Protein AF-0000000073666707 (afdb_homodimer)

InterPro domains:
  IPR001357 BRCT domain [PS50172] (90-133)
  IPR005201 Cytosolic endo-beta-N-acetylglucosaminidase, TIM barrel domain [PF03644] (1-132)
  IPR032979 Cytosolic endo-beta-N-acetylglucosaminidase [PTHR13246] (2-133)

Nearest PDB structures (foldseek):
  7ebc-assembly1_D  TM=5.262E-01  e=2.631E-02  Saccharomyces cerevisiae
  2efh-assembly2_D  TM=4.484E-01  e=2.313E-01  Arabidopsis thaliana
  5e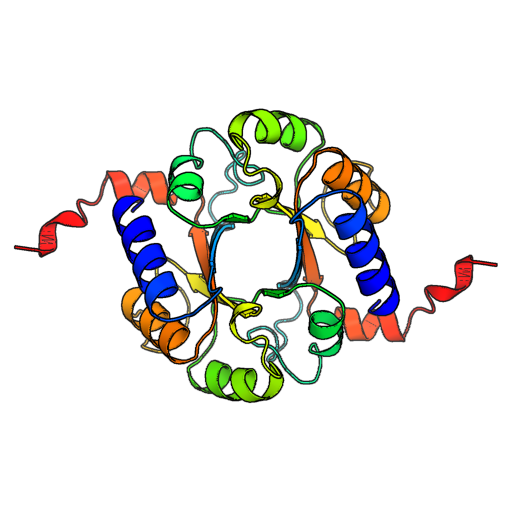9g-assembly1_C  TM=5.471E-01  e=4.775E-01  Pyricularia oryzae 70-15
  3jza-assembly1_A  TM=3.566E-01  e=2.320E+00  Homo sapiens
  7ebc-assembly1_D  TM=5.267E-01  e=1.522E-01  Saccharomyces cerevisiae

Structure (mmCIF, N/CA/C/O backbone):
data_AF-0000000073666707-model_v1
#
loop_
_entity.id
_entity.type
_entity.pdbx_description
1 polymer 'mannosyl-glycoprotein endo-beta-N-acetylglucosaminidase'
#
loop_
_atom_site.group_PDB
_atom_site.id
_atom_site.type_symbol
_atom_site.label_atom_id
_atom_site.label_alt_id
_atom_site.label_comp_id
_atom_site.label_asym_id
_atom_site.label_entity_id
_atom_site.label_seq_id
_atom_site.pdbx_PDB_ins_code
_atom_site.Cartn_x
_atom_site.Cartn_y
_atom_site.Cartn_z
_atom_site.occupancy
_atom_site.B_iso_or_equiv
_atom_site.auth_seq_id
_atom_site.auth_comp_id
_atom_site.auth_asym_id
_atom_site.auth_atom_id
_atom_site.pdbx_PDB_model_num
ATOM 1 N N . MET A 1 1 ? -20.078 -1.63 -3.914 1 79.81 1 MET A N 1
ATOM 2 C CA . MET A 1 1 ? -18.609 -1.641 -3.938 1 79.81 1 MET A CA 1
ATOM 3 C C . MET A 1 1 ? -18.047 -1.763 -2.525 1 79.81 1 MET A C 1
ATOM 5 O O . MET A 1 1 ? -17.25 -2.662 -2.246 1 79.81 1 MET A O 1
ATOM 9 N N . PRO A 1 2 ? -18.688 -1 -1.566 1 82.31 2 PRO A N 1
ATOM 10 C CA . PRO A 1 2 ? -18.156 -1.183 -0.215 1 82.31 2 PRO A CA 1
ATOM 11 C C . PRO A 1 2 ? -18.484 -2.557 0.367 1 82.31 2 PRO A C 1
ATOM 13 O O . PRO A 1 2 ? -17.656 -3.154 1.053 1 82.31 2 PRO A O 1
ATOM 16 N N . ARG A 1 3 ? -19.688 -2.99 0.044 1 83.94 3 ARG A N 1
ATOM 17 C CA . ARG A 1 3 ? -20.047 -4.32 0.523 1 83.94 3 ARG A CA 1
ATOM 18 C C . ARG A 1 3 ? -19.172 -5.391 -0.107 1 83.94 3 ARG A C 1
ATOM 20 O O . ARG A 1 3 ? -18.75 -6.336 0.567 1 83.94 3 ARG A O 1
ATOM 27 N N . PHE A 1 4 ? -18.984 -5.234 -1.345 1 84.25 4 PHE A N 1
ATOM 28 C CA . PHE A 1 4 ? -18.109 -6.18 -2.041 1 84.25 4 PHE A CA 1
ATOM 29 C C . PHE A 1 4 ? -16.703 -6.125 -1.479 1 84.25 4 PHE A C 1
ATOM 31 O O . PHE A 1 4 ? -16.062 -7.164 -1.288 1 84.25 4 PHE A O 1
ATOM 38 N N . LEU A 1 5 ? -16.266 -4.902 -1.212 1 89.06 5 LEU A N 1
ATOM 39 C CA . L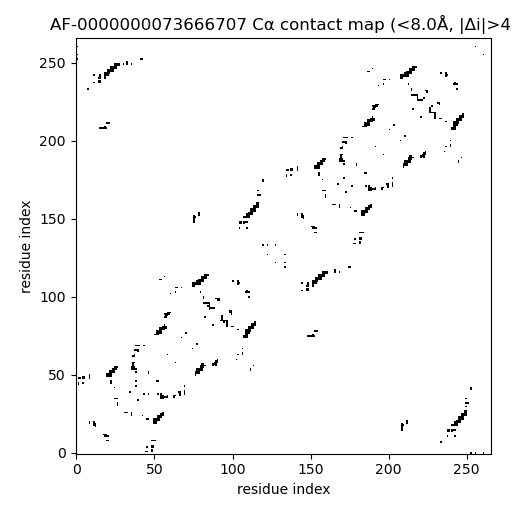EU A 1 5 ? -14.938 -4.73 -0.63 1 89.06 5 LEU A CA 1
ATOM 40 C C . LEU A 1 5 ? -14.852 -5.391 0.741 1 89.06 5 LEU A C 1
ATOM 42 O O . LEU A 1 5 ? -13.867 -6.051 1.06 1 89.06 5 LEU A O 1
ATOM 46 N N . ARG A 1 6 ? -15.867 -5.297 1.491 1 92.75 6 ARG A N 1
ATOM 47 C CA . ARG A 1 6 ? -15.922 -5.949 2.797 1 92.75 6 ARG A CA 1
ATOM 48 C C . ARG A 1 6 ? -15.898 -7.465 2.652 1 92.75 6 ARG A C 1
ATOM 50 O O . ARG A 1 6 ? -15.211 -8.156 3.412 1 92.75 6 ARG A O 1
ATOM 57 N N . TYR A 1 7 ? -16.625 -7.867 1.707 1 90.12 7 TYR A N 1
ATOM 58 C CA . TYR A 1 7 ? -16.672 -9.305 1.437 1 90.12 7 TYR A CA 1
ATOM 59 C C . TYR A 1 7 ? -15.289 -9.82 1.046 1 90.12 7 TYR A C 1
ATOM 61 O O . TYR A 1 7 ? -14.82 -10.82 1.594 1 90.12 7 TYR A O 1
ATOM 69 N N . LEU A 1 8 ? -14.633 -9.125 0.127 1 89.06 8 LEU A N 1
ATOM 70 C CA . LEU A 1 8 ? -13.297 -9.516 -0.323 1 89.06 8 LEU A CA 1
ATO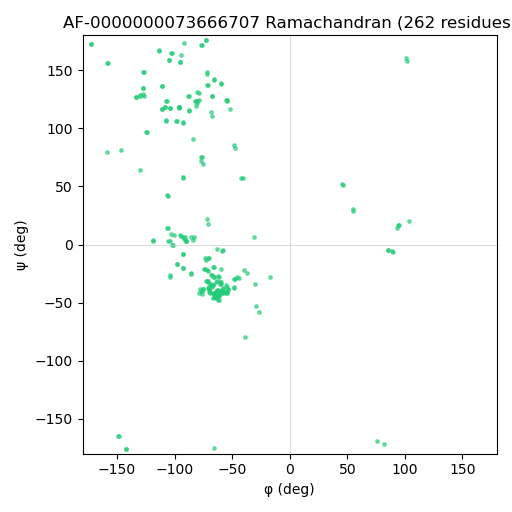M 71 C C . LEU A 1 8 ? -12.312 -9.523 0.839 1 89.06 8 LEU A C 1
ATOM 73 O O . LEU A 1 8 ? -11.477 -10.43 0.949 1 89.06 8 LEU A O 1
ATOM 77 N N . THR A 1 9 ? -12.406 -8.57 1.693 1 95.06 9 THR A N 1
ATOM 78 C CA . THR A 1 9 ? -11.523 -8.445 2.848 1 95.06 9 THR A CA 1
ATOM 79 C C . THR A 1 9 ? -11.727 -9.609 3.812 1 95.06 9 THR A C 1
ATOM 81 O O . THR A 1 9 ? -10.75 -10.219 4.27 1 95.06 9 THR A O 1
ATOM 84 N N . THR A 1 10 ? -12.93 -9.93 4.023 1 95.31 10 THR A N 1
ATOM 85 C CA . THR A 1 10 ? -13.242 -11.047 4.906 1 95.31 10 THR A CA 1
ATOM 86 C C . THR A 1 10 ? -12.711 -12.359 4.328 1 95.31 10 THR A C 1
ATOM 88 O O . THR A 1 10 ? -12.141 -13.172 5.055 1 95.31 10 THR A O 1
ATOM 91 N N . GLN A 1 11 ? -12.898 -12.508 3.066 1 93.06 11 GLN A N 1
ATOM 92 C CA . GLN A 1 11 ? -12.414 -13.719 2.41 1 93.06 11 GLN A CA 1
ATOM 93 C C . GLN A 1 11 ? -10.898 -13.844 2.523 1 93.06 11 GLN A C 1
ATOM 95 O O . GLN A 1 11 ? -10.375 -14.93 2.793 1 93.06 11 GLN A O 1
ATOM 100 N N . LEU A 1 12 ? -10.227 -12.781 2.312 1 96.38 12 LEU A N 1
ATOM 101 C CA . LEU A 1 12 ? -8.773 -12.805 2.41 1 96.38 12 LEU A CA 1
ATOM 102 C C . LEU A 1 12 ? -8.328 -13.172 3.822 1 96.38 12 LEU A C 1
ATOM 104 O O . LEU A 1 12 ? -7.438 -14.008 4 1 96.38 12 LEU A O 1
ATOM 108 N N . HIS A 1 13 ? -8.969 -12.602 4.848 1 97.25 13 HIS A N 1
ATOM 109 C CA . HIS A 1 13 ? -8.641 -12.867 6.242 1 97.25 13 HIS A CA 1
ATOM 110 C C . HIS A 1 13 ? -8.805 -14.344 6.578 1 97.25 13 HIS A C 1
ATOM 112 O O . HIS A 1 13 ? -8.039 -14.891 7.379 1 97.25 13 HIS A O 1
ATOM 118 N N . GLN A 1 14 ? -9.734 -14.945 5.965 1 96.12 14 GLN A N 1
ATOM 119 C CA . GLN A 1 14 ? -10.023 -16.344 6.238 1 96.12 14 GLN A CA 1
ATOM 120 C C . GLN A 1 14 ? -8.938 -17.25 5.656 1 96.12 14 GLN A C 1
ATOM 122 O O . GLN A 1 14 ? -8.586 -18.281 6.25 1 96.12 14 GLN A O 1
ATOM 127 N N . GLN A 1 15 ? -8.398 -16.828 4.617 1 95.56 15 GLN A N 1
ATOM 128 C CA . GLN A 1 15 ? -7.52 -17.734 3.877 1 95.56 15 GLN A CA 1
ATOM 129 C C . GLN A 1 15 ? -6.051 -17.375 4.102 1 95.56 15 GLN A C 1
ATOM 131 O O . GLN A 1 15 ? -5.176 -18.234 3.99 1 95.56 15 GLN A O 1
ATOM 136 N N . VAL A 1 16 ? -5.781 -16.141 4.379 1 97.38 16 VAL A N 1
ATOM 137 C CA . VAL A 1 16 ? -4.406 -15.664 4.492 1 97.38 16 VAL A CA 1
ATOM 138 C C . VAL A 1 16 ? -4.188 -15.023 5.859 1 97.38 16 VAL A C 1
ATOM 140 O O . VAL A 1 16 ? -4.477 -13.844 6.055 1 97.38 16 VAL A O 1
ATOM 143 N N . PRO A 1 17 ? -3.629 -15.859 6.785 1 96.12 17 PRO A N 1
ATOM 144 C CA . PRO A 1 17 ? -3.305 -15.234 8.07 1 96.12 17 PRO A CA 1
ATOM 145 C C . PRO A 1 17 ? -2.414 -14 7.922 1 96.12 17 PRO A C 1
ATOM 147 O O . PRO A 1 17 ? -1.37 -14.062 7.27 1 96.12 17 PRO A O 1
ATOM 150 N N . GLY A 1 18 ? -2.904 -12.891 8.453 1 96.38 18 GLY A N 1
ATOM 151 C CA . GLY A 1 18 ? -2.135 -11.656 8.406 1 96.38 18 GLY A CA 1
ATOM 152 C C . GLY A 1 18 ? -2.326 -10.883 7.117 1 96.38 18 GLY A C 1
ATOM 153 O O . GLY A 1 18 ? -1.777 -9.789 6.957 1 96.38 18 GLY A O 1
ATOM 154 N N . GLY A 1 19 ? -3.084 -11.469 6.168 1 98.12 19 GLY A N 1
ATOM 155 C CA . GLY A 1 19 ? -3.34 -10.797 4.906 1 98.12 19 GLY A CA 1
ATOM 156 C C . GLY A 1 19 ? -4.172 -9.539 5.062 1 98.12 19 GLY A C 1
ATOM 157 O O . GLY A 1 19 ? -5.078 -9.484 5.898 1 98.12 19 GLY A O 1
ATOM 158 N N . LEU A 1 20 ? -3.83 -8.508 4.285 1 98.44 20 LEU A N 1
ATOM 159 C CA . LEU A 1 20 ? -4.535 -7.234 4.336 1 98.44 20 LEU A CA 1
ATOM 160 C C . LEU A 1 20 ? -5.008 -6.82 2.947 1 98.44 20 LEU A C 1
ATOM 162 O O . LEU A 1 20 ? -4.363 -7.145 1.945 1 98.44 20 LEU A O 1
ATOM 166 N N . VAL A 1 21 ? -6.129 -6.117 2.951 1 96.81 21 VAL A N 1
ATOM 167 C CA . VAL A 1 21 ? -6.609 -5.438 1.753 1 96.81 21 VAL A CA 1
ATOM 168 C C . VAL A 1 21 ? -6.434 -3.928 1.907 1 96.81 21 VAL A C 1
ATOM 170 O O . VAL A 1 21 ? -6.996 -3.322 2.822 1 96.81 21 VAL A O 1
ATOM 173 N N . LEU A 1 22 ? -5.625 -3.393 0.996 1 96.81 22 LEU A N 1
ATOM 174 C CA . LEU A 1 22 ? -5.398 -1.953 1.002 1 96.81 22 LEU A CA 1
ATOM 175 C C . LEU A 1 22 ? -6.043 -1.294 -0.212 1 96.81 22 LEU A C 1
ATOM 177 O O . LEU A 1 22 ? -5.973 -1.826 -1.322 1 96.81 22 LEU A O 1
ATOM 181 N N . TRP A 1 23 ? -6.703 -0.163 0.045 1 93.62 23 TRP A N 1
ATOM 182 C CA . TRP A 1 23 ? -7.348 0.615 -1.008 1 93.62 23 TRP A CA 1
ATOM 183 C C . TRP A 1 23 ? -6.438 1.745 -1.482 1 93.62 23 TRP A C 1
ATOM 185 O O . TRP A 1 23 ? -6.02 2.59 -0.687 1 93.62 23 TRP A O 1
ATOM 195 N N . TYR A 1 24 ? -6.113 1.651 -2.725 1 90.06 24 TYR A N 1
ATOM 196 C CA . TYR A 1 24 ? -5.359 2.742 -3.336 1 90.06 24 TYR A CA 1
ATOM 197 C C . TYR A 1 24 ? -6.238 3.545 -4.285 1 90.06 24 TYR A C 1
ATOM 199 O O . TYR A 1 24 ? -6.562 3.082 -5.383 1 90.06 24 TYR A O 1
ATOM 207 N N . ASP A 1 25 ? -6.551 4.734 -3.727 1 79.44 25 ASP A N 1
ATOM 208 C CA . ASP A 1 25 ? -7.34 5.645 -4.555 1 79.44 25 ASP A CA 1
ATOM 209 C C . ASP A 1 25 ? -6.473 6.305 -5.625 1 79.44 25 ASP A C 1
ATOM 211 O O . ASP A 1 25 ? -6.082 7.465 -5.488 1 79.44 25 ASP A O 1
ATOM 215 N N . SER A 1 26 ? -6.148 5.469 -6.684 1 67.69 26 SER A N 1
ATOM 216 C CA . SER A 1 26 ? -5.184 5.859 -7.707 1 67.69 26 SER A CA 1
ATOM 217 C C . SER A 1 26 ? -5.809 6.809 -8.727 1 67.69 26 SER A C 1
ATOM 219 O O . SER A 1 26 ? -7.004 6.715 -9.016 1 67.69 26 SER A O 1
ATOM 221 N N . VAL A 1 27 ? -4.98 7.918 -8.906 1 54.69 27 VAL A N 1
ATOM 222 C CA . VAL A 1 27 ? -5.449 8.898 -9.883 1 54.69 27 VAL A CA 1
ATOM 223 C C . VAL A 1 27 ? -5.379 8.297 -11.289 1 54.69 27 VAL A C 1
ATOM 225 O O . VAL A 1 27 ? -4.387 7.66 -11.648 1 54.69 27 VAL A O 1
ATOM 228 N N . VAL A 1 28 ? -6.535 8.102 -11.914 1 52.41 28 VAL A N 1
ATOM 229 C CA . VAL A 1 28 ? -6.5 7.773 -13.336 1 52.41 28 VAL A CA 1
ATOM 230 C C . VAL A 1 28 ? -6.312 9.047 -14.156 1 52.41 28 VAL A C 1
ATOM 232 O O . VAL A 1 28 ? -6.75 10.125 -13.742 1 52.41 28 VAL A O 1
ATOM 235 N N . SER A 1 29 ? -5.281 9.07 -14.914 1 45.62 29 SER A N 1
ATOM 236 C CA . SER A 1 29 ? -4.949 10.203 -15.766 1 45.62 29 SER A CA 1
ATOM 237 C C . SER A 1 29 ? -6.203 10.961 -16.203 1 45.62 29 SER A C 1
ATOM 239 O O . SER A 1 29 ? -6.203 12.188 -16.266 1 45.62 29 SER A O 1
ATOM 241 N N . SER A 1 30 ? -7.082 10.266 -16.734 1 48.28 30 SER A N 1
ATOM 242 C CA . SER A 1 30 ? -8.109 11.031 -17.438 1 48.28 30 SER A CA 1
ATOM 243 C C . SER A 1 30 ? -8.891 11.922 -16.484 1 48.28 30 SER A C 1
ATOM 245 O O . SER A 1 30 ? -9.492 12.914 -16.906 1 48.28 30 SER A O 1
ATOM 247 N N . GLY A 1 31 ? -8.617 11.867 -15.047 1 44.38 31 GLY A N 1
ATOM 248 C CA . GLY A 1 31 ? -9.391 12.75 -14.188 1 44.38 31 GLY A CA 1
ATOM 249 C C . GLY A 1 31 ? -8.727 13.008 -12.844 1 44.38 31 GLY A C 1
ATOM 250 O O . GLY A 1 31 ? -8.555 12.078 -12.047 1 44.38 31 GLY A O 1
ATOM 251 N N . GLN A 1 32 ? -7.742 13.922 -12.836 1 49 32 GLN A N 1
ATOM 252 C CA . GLN A 1 32 ? -7.117 14.422 -11.617 1 49 32 GLN A CA 1
ATOM 253 C C . GLN A 1 32 ? -8.164 14.82 -10.586 1 49 32 GLN A C 1
ATOM 255 O O . GLN A 1 32 ? -9.016 15.672 -10.852 1 49 32 GLN A O 1
ATOM 260 N N . LEU A 1 33 ? -8.719 13.891 -9.773 1 50.59 33 LEU A N 1
ATOM 261 C CA . LEU A 1 33 ? -9.641 14.438 -8.773 1 50.59 33 LEU A CA 1
ATOM 262 C C . LEU A 1 33 ? -8.875 14.984 -7.574 1 50.59 33 LEU A C 1
ATOM 264 O O . LEU A 1 33 ? -7.91 14.375 -7.113 1 50.59 33 LEU A O 1
ATOM 268 N N . LYS A 1 34 ? -9.062 16.234 -7.395 1 54.5 34 LYS A N 1
ATOM 269 C CA . LYS A 1 34 ? -8.523 17.094 -6.34 1 54.5 34 LYS A CA 1
ATOM 270 C C . LYS A 1 34 ? -8.461 16.359 -5.008 1 54.5 34 LYS A C 1
ATOM 272 O O . LYS A 1 34 ? -7.555 16.578 -4.207 1 54.5 34 LYS A O 1
ATOM 277 N N . TRP A 1 35 ? -9.273 15.312 -4.766 1 60.25 35 TRP A N 1
ATOM 278 C CA . TRP A 1 35 ? -9.398 14.75 -3.424 1 60.25 35 TRP A CA 1
ATOM 279 C C . TRP A 1 35 ? -8.664 13.422 -3.314 1 60.25 35 TRP A C 1
ATOM 281 O O . TRP A 1 35 ? -8.656 12.797 -2.254 1 60.25 35 TRP A O 1
ATOM 291 N N . GLN A 1 36 ? -7.816 13.18 -4.34 1 72.69 36 GLN A N 1
ATOM 292 C CA . GLN A 1 36 ? -7.262 11.836 -4.363 1 72.69 36 GLN A CA 1
ATOM 293 C C . GLN A 1 36 ? -5.934 11.773 -3.613 1 72.69 36 GLN A C 1
ATOM 295 O O . GLN A 1 36 ? -5.383 10.688 -3.4 1 72.69 36 GLN A O 1
ATOM 300 N N . ASN A 1 37 ? -5.5 12.789 -2.996 1 82.5 37 ASN A N 1
ATOM 301 C CA . ASN A 1 37 ? -4.219 12.766 -2.301 1 82.5 37 ASN A CA 1
ATOM 302 C C . ASN A 1 37 ? -4.398 12.57 -0.798 1 82.5 37 ASN A C 1
ATOM 304 O O . ASN A 1 37 ? -3.438 12.664 -0.035 1 82.5 37 ASN A O 1
ATOM 308 N N . GLU A 1 38 ? -5.715 12.281 -0.471 1 89.31 38 GLU A N 1
ATOM 309 C CA . GLU A 1 38 ? -6.02 12.133 0.949 1 89.31 38 GLU A CA 1
ATOM 310 C C . GLU A 1 38 ? -7.285 11.305 1.16 1 89.31 38 GLU A C 1
ATOM 312 O O . GLU A 1 38 ? -8.102 11.164 0.249 1 89.31 38 GLU A O 1
ATOM 317 N N . LEU A 1 39 ? -7.336 10.766 2.287 1 92.12 39 LEU A N 1
ATOM 318 C CA . LEU A 1 39 ? -8.625 10.273 2.773 1 92.12 39 LEU A CA 1
ATOM 319 C C . LEU A 1 39 ? -9.586 11.43 3.033 1 92.12 39 LEU A C 1
ATOM 321 O O . LEU A 1 39 ? -9.211 12.43 3.656 1 92.12 39 LEU A O 1
ATOM 325 N N . ASN A 1 40 ? -10.742 11.289 2.455 1 89.81 40 ASN A N 1
ATOM 326 C CA . ASN A 1 40 ? -11.758 12.328 2.639 1 89.81 40 ASN A CA 1
ATOM 327 C C . ASN A 1 40 ? -13.156 11.727 2.758 1 89.81 40 ASN A C 1
ATOM 329 O O . ASN A 1 40 ? -13.305 10.5 2.793 1 89.81 40 ASN A O 1
ATOM 333 N N . GLU A 1 41 ? -14.133 12.57 2.842 1 86.69 41 GLU A N 1
ATOM 334 C CA . GLU A 1 41 ? -15.492 12.102 3.08 1 86.69 41 GLU A CA 1
ATOM 335 C C . GLU A 1 41 ? -16.016 11.289 1.897 1 86.69 41 GLU A C 1
ATOM 337 O O . GLU A 1 41 ? -16.906 10.453 2.057 1 86.69 41 GLU A O 1
ATOM 342 N N . HIS A 1 42 ? -15.383 11.453 0.717 1 82.38 42 HIS A N 1
ATOM 343 C CA . HIS A 1 42 ? -15.867 10.797 -0.489 1 82.38 42 HIS A CA 1
ATOM 344 C C . HIS A 1 42 ? -15.32 9.383 -0.605 1 82.38 42 HIS A C 1
ATOM 346 O O . HIS A 1 42 ? -15.953 8.516 -1.211 1 82.38 42 HIS A O 1
ATOM 352 N N . ASN A 1 43 ? -14.164 9.164 0.027 1 86.38 43 ASN A N 1
ATOM 353 C CA . ASN A 1 43 ? -13.562 7.844 -0.153 1 86.38 43 ASN A CA 1
ATOM 354 C C . ASN A 1 43 ? -13.438 7.102 1.174 1 86.38 43 ASN A C 1
ATOM 356 O O . ASN A 1 43 ? -13 5.949 1.205 1 86.38 43 ASN A O 1
ATOM 360 N N . ARG A 1 44 ? -13.93 7.691 2.244 1 90.75 44 ARG A N 1
ATOM 361 C CA . ARG A 1 44 ? -13.828 7.094 3.572 1 90.75 44 ARG A CA 1
ATOM 362 C C . ARG A 1 44 ? -14.594 5.777 3.645 1 90.75 44 ARG A C 1
ATOM 364 O O . ARG A 1 44 ? -14.211 4.867 4.383 1 90.75 44 ARG A O 1
ATOM 371 N N . VAL A 1 45 ? -15.633 5.68 2.916 1 89 45 VAL A N 1
ATOM 372 C CA . VAL A 1 45 ? -16.438 4.465 2.934 1 89 45 VAL A CA 1
ATOM 373 C C . VAL A 1 45 ? -15.594 3.273 2.49 1 89 45 VAL A C 1
ATOM 375 O O . VAL A 1 45 ? -15.766 2.16 2.996 1 89 45 VAL A O 1
ATOM 378 N N . PHE A 1 46 ? -14.648 3.402 1.619 1 89.94 46 PHE A N 1
ATOM 379 C CA . PHE A 1 46 ? -13.773 2.33 1.159 1 89.94 46 PHE A CA 1
ATOM 380 C C . PHE A 1 46 ? -12.727 1.995 2.213 1 89.94 46 PHE A C 1
ATOM 382 O O . PHE A 1 46 ? -12.422 0.823 2.443 1 89.94 46 PHE A O 1
ATOM 389 N N . PHE A 1 47 ? -12.266 3.045 2.834 1 93.44 47 PHE A N 1
ATOM 390 C CA . PHE A 1 47 ? -11.352 2.852 3.951 1 93.44 47 PHE A CA 1
ATOM 391 C C . PHE A 1 47 ? -12.008 2.029 5.055 1 93.44 47 PHE A C 1
ATOM 393 O O . PHE A 1 47 ? -11.406 1.081 5.566 1 93.44 47 PHE A O 1
ATOM 400 N N . ASP A 1 48 ? -13.266 2.271 5.324 1 94.56 48 ASP A N 1
ATOM 401 C CA . ASP A 1 48 ? -14 1.591 6.387 1 94.56 48 ASP A CA 1
ATOM 402 C C . ASP A 1 48 ? -14.312 0.148 6 1 94.56 48 ASP A C 1
ATOM 404 O O . ASP A 1 48 ? -14.688 -0.66 6.852 1 94.56 48 ASP A O 1
ATOM 408 N N . SER A 1 49 ? -14.133 -0.153 4.738 1 93.25 49 SER A N 1
ATOM 409 C CA . SER A 1 49 ? -14.555 -1.457 4.238 1 93.25 49 SER A CA 1
ATOM 410 C C . SER A 1 49 ? -13.367 -2.383 4.027 1 93.25 49 SER A C 1
ATOM 412 O O . SER A 1 49 ? -13.523 -3.508 3.545 1 93.25 49 SER A O 1
ATOM 414 N N . CYS A 1 50 ? -12.188 -1.949 4.367 1 96.06 50 CYS A N 1
ATOM 415 C CA . CYS A 1 50 ? -10.984 -2.762 4.203 1 96.06 50 CYS A CA 1
ATOM 416 C C . CYS A 1 50 ? -9.953 -2.432 5.277 1 96.06 50 CYS A C 1
ATOM 418 O O . CYS A 1 50 ? -10.289 -1.838 6.301 1 96.06 50 CYS A O 1
ATOM 420 N N . ASP A 1 51 ? -8.656 -2.865 5.066 1 97.94 51 ASP A N 1
ATOM 421 C CA . ASP A 1 51 ? -7.711 -2.84 6.18 1 97.94 51 ASP A CA 1
ATOM 422 C C . ASP A 1 51 ? -6.93 -1.528 6.203 1 97.94 51 ASP A C 1
ATOM 424 O O . ASP A 1 51 ? -6.387 -1.144 7.242 1 97.94 51 ASP A O 1
ATOM 428 N N . GLY A 1 52 ? -6.898 -0.86 5.059 1 97.25 52 GLY A N 1
ATOM 429 C CA . GLY A 1 52 ? -6.098 0.354 5.043 1 97.25 52 GLY A CA 1
ATOM 430 C C . GLY A 1 52 ? -6.254 1.154 3.764 1 97.25 52 GLY A C 1
ATOM 431 O O . GLY A 1 52 ? -6.918 0.71 2.826 1 97.25 52 GLY A O 1
ATOM 432 N N . PHE A 1 53 ? -5.656 2.328 3.793 1 95.44 53 PHE A N 1
ATOM 433 C CA . PHE A 1 53 ? -5.777 3.312 2.723 1 95.44 53 PHE A CA 1
ATOM 434 C C . PHE A 1 53 ? -4.406 3.812 2.289 1 95.44 53 PHE A C 1
ATOM 436 O O . PHE A 1 53 ? -3.572 4.156 3.129 1 95.44 53 PHE A O 1
ATOM 443 N N . PHE A 1 54 ? -4.254 3.725 0.98 1 92.94 54 PHE A N 1
ATOM 444 C CA . PHE A 1 54 ? -3.012 4.141 0.34 1 92.94 54 PHE A CA 1
ATOM 445 C C . PHE A 1 54 ? -3.209 5.445 -0.425 1 92.94 54 PHE A C 1
ATOM 447 O O . PHE A 1 54 ? -4.066 5.531 -1.308 1 92.94 54 PHE A O 1
ATOM 454 N N . THR A 1 55 ? -2.334 6.539 -0.045 1 91.06 55 THR A N 1
ATOM 455 C CA . THR A 1 55 ? -2.506 7.809 -0.747 1 91.06 55 THR A CA 1
ATOM 456 C C . THR A 1 55 ? -1.419 7.992 -1.803 1 91.06 55 TH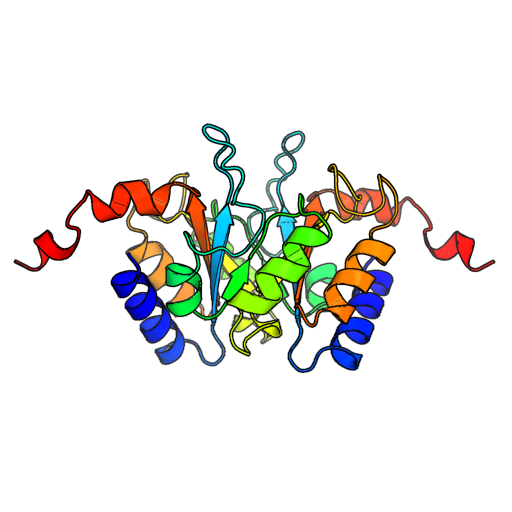R A C 1
ATOM 458 O O . THR A 1 55 ? -0.382 7.328 -1.756 1 91.06 55 THR A O 1
ATOM 461 N N . ASN A 1 56 ? -1.691 8.945 -2.666 1 86.56 56 ASN A N 1
ATOM 462 C CA . ASN A 1 56 ? -0.651 9.453 -3.555 1 86.56 56 ASN A CA 1
ATOM 463 C C . ASN A 1 56 ? 0.361 10.312 -2.799 1 86.56 56 ASN A C 1
ATOM 465 O O . ASN A 1 56 ? 0.215 10.539 -1.596 1 86.56 56 ASN A O 1
ATOM 469 N N . TYR A 1 57 ? 1.384 10.75 -3.506 1 85.75 57 TYR A N 1
ATOM 470 C CA . TYR A 1 57 ? 2.479 11.406 -2.805 1 85.75 57 TYR A CA 1
ATOM 471 C C . TYR A 1 57 ? 2.398 12.922 -2.969 1 85.75 57 TYR A C 1
ATOM 473 O O . TYR A 1 57 ? 3.213 13.656 -2.408 1 85.75 57 TYR A O 1
ATOM 481 N N . ASN A 1 58 ? 1.318 13.32 -3.74 1 84.38 58 ASN A N 1
ATOM 482 C CA . ASN A 1 58 ? 1.169 14.75 -3.963 1 84.38 58 ASN A CA 1
ATOM 483 C C . ASN A 1 58 ? 0.26 15.391 -2.916 1 84.38 58 ASN A C 1
ATOM 485 O O . ASN A 1 58 ? -0.705 16.078 -3.26 1 84.38 58 ASN A O 1
ATOM 489 N N . TRP A 1 59 ? 0.567 15.281 -1.673 1 87.06 59 TRP A N 1
ATOM 490 C CA . TRP A 1 59 ? -0.194 15.844 -0.563 1 87.06 59 TRP A CA 1
ATOM 491 C C . TRP A 1 59 ? 0.504 17.078 0.009 1 87.06 59 TRP A C 1
ATOM 493 O O . TRP A 1 59 ? 1.7 17.281 -0.215 1 87.06 59 TRP A O 1
ATOM 503 N N . GLN A 1 60 ? -0.292 17.875 0.68 1 87.12 60 GLN A N 1
ATOM 504 C CA . GLN A 1 60 ? 0.194 19 1.478 1 87.12 60 GLN A CA 1
ATOM 505 C C . GLN A 1 60 ? -0.072 18.766 2.963 1 87.12 60 GLN A C 1
ATOM 507 O O . GLN A 1 60 ? -0.834 17.875 3.334 1 87.12 60 GLN A O 1
ATOM 512 N N . LYS A 1 61 ? 0.581 19.609 3.723 1 88.75 61 LYS A N 1
ATOM 513 C CA . LYS A 1 61 ? 0.474 19.469 5.172 1 88.75 61 LYS A CA 1
ATOM 514 C C . LYS A 1 61 ? -0.986 19.453 5.617 1 88.75 61 LYS A C 1
ATOM 516 O O . LYS A 1 61 ? -1.36 18.672 6.5 1 88.75 61 LYS A O 1
ATOM 521 N N . GLU A 1 62 ? -1.809 20.234 5.012 1 90.81 62 GLU A N 1
ATOM 522 C CA . GLU A 1 62 ? -3.213 20.344 5.402 1 90.81 62 GLU A CA 1
ATOM 523 C C . GLU A 1 62 ? -3.959 19.031 5.137 1 90.81 62 GLU A C 1
ATOM 525 O O . GLU A 1 62 ? -4.93 18.719 5.824 1 90.81 62 GLU A O 1
ATOM 530 N N . HIS A 1 63 ? -3.465 18.344 4.184 1 91.25 63 HIS A N 1
ATOM 531 C CA . HIS A 1 63 ? -4.062 17.047 3.908 1 91.25 63 HIS A CA 1
ATOM 532 C C . HIS A 1 63 ? -3.895 16.109 5.094 1 91.25 63 HIS A C 1
ATOM 534 O O . HIS A 1 63 ? -4.828 15.383 5.457 1 91.25 63 HIS A O 1
ATOM 540 N N . LEU A 1 64 ? -2.748 16.141 5.723 1 93.25 64 LEU A N 1
ATOM 541 C CA . LEU A 1 64 ? -2.482 15.273 6.867 1 93.25 64 LEU A CA 1
ATOM 542 C C . LEU A 1 64 ? -3.406 15.609 8.031 1 93.25 64 LEU A C 1
ATOM 544 O O . LEU A 1 64 ? -3.963 14.711 8.672 1 93.25 64 LEU A O 1
ATOM 548 N N . GLU A 1 65 ? -3.613 16.844 8.242 1 93.19 65 GLU A N 1
ATOM 549 C CA . GLU A 1 65 ? -4.473 17.281 9.336 1 93.19 65 GLU A CA 1
ATOM 550 C C . GLU A 1 65 ? -5.922 16.859 9.109 1 93.19 65 GLU A C 1
ATOM 552 O O . GLU A 1 65 ? -6.582 16.375 10.031 1 93.19 65 GLU A O 1
ATOM 557 N N . ARG A 1 66 ? -6.332 17.016 7.926 1 93.12 66 ARG A N 1
ATOM 558 C CA . ARG A 1 66 ? -7.707 16.641 7.605 1 93.12 66 ARG A CA 1
ATOM 559 C C . ARG A 1 66 ? -7.906 15.133 7.723 1 93.12 66 ARG A C 1
ATOM 561 O O . ARG A 1 66 ? -8.945 14.672 8.203 1 93.12 66 ARG A O 1
ATOM 568 N N . MET A 1 67 ? -6.891 14.414 7.371 1 95.1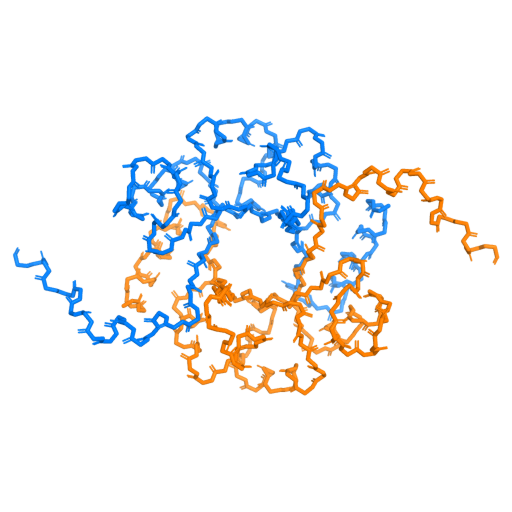9 67 MET A N 1
ATOM 569 C CA . MET A 1 67 ? -7.004 12.961 7.422 1 95.19 67 MET A CA 1
ATOM 570 C C . MET A 1 67 ? -7.027 12.461 8.859 1 95.19 67 MET A C 1
ATOM 572 O O . MET A 1 67 ? -7.668 11.453 9.164 1 95.19 67 MET A O 1
ATOM 576 N N . GLN A 1 68 ? -6.336 13.156 9.742 1 95.12 68 GLN A N 1
ATOM 577 C CA . GLN A 1 68 ? -6.324 12.742 11.141 1 95.12 68 GLN A CA 1
ATOM 578 C C . GLN A 1 68 ? -7.738 12.695 11.711 1 95.12 68 GLN A C 1
ATOM 580 O O . GLN A 1 68 ? -8.078 11.781 12.469 1 95.12 68 GLN A O 1
ATOM 585 N N . GLY A 1 69 ? -8.523 13.602 11.305 1 92.31 69 GLY A N 1
ATOM 586 C CA . GLY A 1 69 ? -9.898 13.656 11.781 1 92.31 69 GLY A CA 1
ATOM 587 C C . GLY A 1 69 ? -10.773 12.555 11.211 1 92.31 69 GLY A C 1
ATOM 588 O O . GLY A 1 69 ? -11.75 12.141 11.836 1 92.31 69 GLY A O 1
ATOM 589 N N . LEU A 1 70 ? -10.391 12.031 10.148 1 94.44 70 LEU A N 1
ATOM 590 C CA . LEU A 1 70 ? -11.227 11.07 9.422 1 94.44 70 LEU A CA 1
ATOM 591 C C . LEU A 1 70 ? -10.805 9.641 9.742 1 94.44 70 LEU A C 1
ATOM 593 O O . LEU A 1 70 ? -11.555 8.695 9.492 1 94.44 70 LEU A O 1
ATOM 597 N N . ALA A 1 71 ? -9.617 9.398 10.305 1 94.44 71 ALA A N 1
ATOM 598 C CA . ALA A 1 71 ? -9.031 8.078 10.508 1 94.44 71 ALA A CA 1
ATOM 599 C C . ALA A 1 71 ? -9.719 7.348 11.656 1 94.44 71 ALA A C 1
ATOM 601 O O . ALA A 1 71 ? -9.672 6.117 11.734 1 94.44 71 ALA A O 1
ATOM 602 N N . ARG A 1 72 ? -10.406 8.008 12.586 1 89.94 72 ARG A N 1
ATOM 603 C CA . ARG A 1 72 ? -11.156 7.422 13.688 1 89.94 72 ARG A CA 1
ATOM 604 C C . ARG A 1 72 ? -10.344 6.34 14.391 1 89.94 72 ARG A C 1
ATOM 606 O O . ARG A 1 72 ? -10.82 5.215 14.57 1 89.94 72 ARG A O 1
ATOM 613 N N . GLY A 1 73 ? -9.086 6.625 14.789 1 92.94 73 GLY A N 1
ATOM 614 C CA . GLY A 1 73 ? -8.258 5.723 15.578 1 92.94 73 GLY A CA 1
ATOM 615 C C . GLY A 1 73 ? -7.434 4.773 14.734 1 92.94 73 GLY A C 1
ATOM 616 O O . GLY A 1 73 ? -6.625 4.008 15.258 1 92.94 73 GLY A O 1
ATOM 617 N N . ARG A 1 74 ? -7.602 4.746 13.438 1 97.62 74 ARG A N 1
ATOM 618 C CA . ARG A 1 74 ? -6.867 3.861 12.539 1 97.62 74 ARG A CA 1
ATOM 619 C C . ARG A 1 74 ? -5.832 4.637 11.734 1 97.62 74 ARG A C 1
ATOM 621 O O . ARG A 1 74 ? -5.684 4.418 10.531 1 97.62 74 ARG A O 1
ATOM 628 N N . LEU A 1 75 ? -5.109 5.578 12.406 1 98.12 75 LEU A N 1
ATOM 629 C CA . LEU A 1 75 ? -4.133 6.422 11.727 1 98.12 75 LEU A CA 1
ATOM 630 C C . LEU A 1 75 ? -3.061 5.578 11.047 1 98.12 75 LEU A C 1
ATOM 632 O O . LEU A 1 75 ? -2.682 5.844 9.906 1 98.12 75 LEU A O 1
ATOM 636 N N . ALA A 1 76 ? -2.629 4.562 11.727 1 98.12 76 ALA A N 1
ATOM 637 C CA . ALA A 1 76 ? -1.535 3.742 11.211 1 98.12 76 ALA A CA 1
ATOM 638 C C . ALA A 1 76 ? -1.985 2.916 10.016 1 98.12 76 ALA A C 1
ATOM 640 O O . ALA A 1 76 ? -1.158 2.348 9.297 1 98.12 76 ALA A O 1
ATOM 641 N N . ASP A 1 77 ? -3.299 2.855 9.766 1 98.38 77 ASP A N 1
ATOM 642 C CA . ASP A 1 77 ? -3.818 2.111 8.625 1 98.38 77 ASP A CA 1
ATOM 643 C C . ASP A 1 77 ? -3.908 3 7.383 1 98.38 77 ASP A C 1
ATOM 645 O O . ASP A 1 77 ? -4.41 2.572 6.344 1 98.38 77 ASP A O 1
ATOM 649 N N . ILE A 1 78 ? -3.447 4.223 7.543 1 97.69 78 ILE A N 1
ATOM 650 C CA . ILE A 1 78 ? -3.322 5.125 6.402 1 97.69 78 ILE A CA 1
ATOM 651 C C . ILE A 1 78 ? -1.854 5.234 5.992 1 97.69 78 ILE A C 1
ATOM 653 O O . ILE A 1 78 ? -1.013 5.66 6.785 1 97.69 78 ILE A O 1
ATOM 657 N N . TYR A 1 79 ? -1.602 4.805 4.785 1 97.19 79 TYR A N 1
ATOM 658 C CA . TYR A 1 79 ? -0.259 4.836 4.215 1 97.19 79 TYR A CA 1
ATOM 659 C C . TYR A 1 79 ? -0.079 6.043 3.305 1 97.19 79 TYR A C 1
ATOM 661 O O . TYR A 1 79 ? -0.537 6.043 2.16 1 97.19 79 TYR A O 1
ATOM 669 N N . VAL A 1 80 ? 0.685 7.043 3.807 1 94.69 80 VAL A N 1
ATOM 670 C CA . VAL A 1 80 ? 0.843 8.297 3.082 1 94.69 80 VAL A CA 1
ATOM 671 C C . VAL A 1 80 ? 2.014 8.188 2.109 1 94.69 80 VAL A C 1
ATOM 673 O O . VAL A 1 80 ? 3.123 7.816 2.5 1 94.69 80 VAL A O 1
ATOM 676 N N . GLY A 1 81 ? 1.73 8.531 0.833 1 91.75 81 GLY A N 1
ATOM 677 C CA . GLY A 1 81 ? 2.729 8.391 -0.215 1 91.75 81 GLY A CA 1
ATOM 678 C C . GLY A 1 81 ? 3.854 9.398 -0.109 1 91.75 81 GLY A C 1
ATOM 679 O O . GLY A 1 81 ? 3.621 10.562 0.225 1 91.75 81 GLY A O 1
ATOM 680 N N . VAL A 1 82 ? 5.031 8.883 -0.326 1 8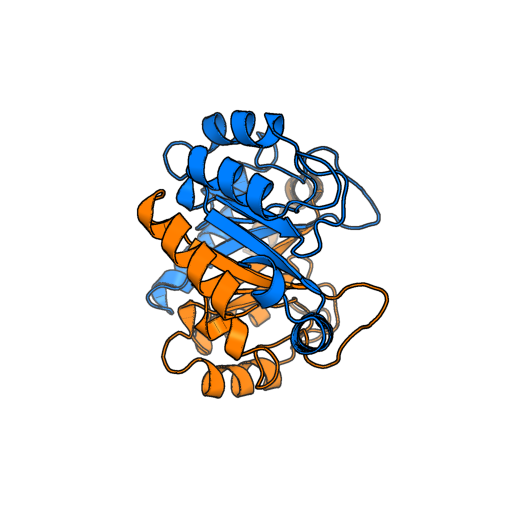9.62 82 VAL A N 1
ATOM 681 C CA . VAL A 1 82 ? 6.211 9.734 -0.43 1 89.62 82 VAL A CA 1
ATOM 682 C C . VAL A 1 82 ? 7.043 9.32 -1.642 1 89.62 82 VAL A C 1
ATOM 684 O O . VAL A 1 82 ? 7.371 8.141 -1.802 1 89.62 82 VAL A O 1
ATOM 687 N N . ASP A 1 83 ? 7.328 10.289 -2.484 1 83.94 83 ASP A N 1
ATOM 688 C CA . ASP A 1 83 ? 8.25 10.023 -3.584 1 83.94 83 ASP A CA 1
ATOM 689 C C . ASP A 1 83 ? 9.703 10.102 -3.117 1 83.94 83 ASP A C 1
ATOM 691 O O . ASP A 1 83 ? 10.133 11.125 -2.582 1 83.94 83 ASP A O 1
ATOM 695 N N . VAL A 1 84 ? 10.453 9.055 -3.307 1 78.56 84 VAL A N 1
ATOM 696 C CA . VAL A 1 84 ? 11.805 8.969 -2.771 1 78.56 84 VAL A CA 1
ATOM 697 C C . VAL A 1 84 ? 12.68 10.062 -3.385 1 78.56 84 VAL A C 1
ATOM 699 O O . VAL A 1 84 ? 13.672 10.484 -2.785 1 78.56 84 VAL A O 1
ATOM 702 N N . PHE A 1 85 ? 12.32 10.469 -4.594 1 70.69 85 PHE A N 1
ATOM 703 C CA . PHE A 1 85 ? 13.094 11.516 -5.258 1 70.69 85 PHE A CA 1
ATOM 704 C C . PHE A 1 85 ? 12.469 12.883 -5.023 1 70.69 85 PHE A C 1
ATOM 706 O O . PHE A 1 85 ? 12.914 13.883 -5.59 1 70.69 85 PHE A O 1
ATOM 713 N N . ALA A 1 86 ? 11.438 12.859 -4.102 1 66.94 86 ALA A N 1
ATOM 714 C CA . ALA A 1 86 ? 10.734 14.086 -3.729 1 66.94 86 ALA A CA 1
ATOM 715 C C . ALA A 1 86 ? 10.18 14.789 -4.961 1 66.94 86 ALA A C 1
ATOM 717 O O . ALA A 1 86 ? 10.32 16.016 -5.102 1 66.94 86 ALA A O 1
ATOM 718 N N . ARG A 1 87 ? 9.914 13.93 -5.883 1 65.5 87 ARG A N 1
ATOM 719 C CA . ARG A 1 87 ? 9.273 14.547 -7.043 1 65.5 87 ARG A CA 1
ATOM 720 C C . ARG A 1 87 ? 7.84 14.961 -6.723 1 65.5 87 ARG A C 1
ATOM 722 O O . ARG A 1 87 ? 7.211 14.398 -5.828 1 65.5 87 ARG A O 1
ATOM 729 N N . GLY A 1 88 ? 7.258 16 -7.23 1 60.88 88 GLY A N 1
ATOM 730 C CA . GLY A 1 88 ? 5.922 16.531 -7.008 1 60.88 88 GLY A CA 1
ATOM 731 C C . GLY A 1 88 ? 5.898 17.734 -6.074 1 60.88 88 GLY A C 1
ATOM 732 O O . GLY A 1 88 ? 6.93 18.109 -5.516 1 60.88 88 GLY A O 1
ATOM 733 N N . ASP A 1 89 ? 4.887 18.469 -6.203 1 61.59 89 ASP A N 1
ATOM 734 C CA . ASP A 1 89 ? 4.699 19.609 -5.324 1 61.59 89 ASP A CA 1
ATOM 735 C C . ASP A 1 89 ? 4.238 19.172 -3.938 1 61.59 89 ASP A C 1
ATOM 737 O O . ASP A 1 89 ? 3.039 19.031 -3.691 1 61.59 89 ASP A O 1
ATOM 741 N N . VAL A 1 90 ? 5.109 18.516 -3.17 1 60.56 90 VAL A N 1
ATOM 742 C CA . VAL A 1 90 ? 4.781 18.094 -1.813 1 60.56 90 VAL A CA 1
ATOM 743 C C . VAL A 1 90 ? 5.203 19.172 -0.816 1 60.56 90 VAL A C 1
ATOM 745 O O . VAL A 1 90 ? 5.922 20.094 -1.172 1 60.56 90 VAL A O 1
ATOM 748 N N . VAL A 1 91 ? 4.797 18.938 0.499 1 56.22 91 VAL A N 1
ATOM 749 C CA . VAL A 1 91 ? 5.262 19.75 1.619 1 56.22 91 VAL A CA 1
ATOM 750 C C . VAL A 1 91 ? 6.785 19.75 1.661 1 56.22 91 VAL A C 1
ATOM 752 O O . VAL A 1 91 ? 7.418 18.688 1.547 1 56.22 91 VAL A O 1
ATOM 755 N N . GLY A 1 92 ? 7.254 21.047 1.63 1 51.53 92 GLY A N 1
ATOM 756 C CA . GLY A 1 92 ? 8.633 21.453 1.882 1 51.53 92 GLY A CA 1
ATOM 757 C C . GLY A 1 92 ? 9.461 21.547 0.618 1 51.53 92 GLY A C 1
ATOM 758 O O . GLY A 1 92 ? 10.586 22.062 0.644 1 51.53 92 GLY A O 1
ATOM 759 N N . GLY A 1 93 ? 8.969 21.562 -0.589 1 45.69 93 GLY A N 1
ATOM 760 C CA . GLY A 1 93 ? 9.727 21.734 -1.816 1 45.69 93 GLY A CA 1
ATOM 761 C C . GLY A 1 93 ? 10.383 20.453 -2.295 1 45.69 93 GLY A C 1
ATOM 762 O O . GLY A 1 93 ? 10.047 19.359 -1.828 1 45.69 93 GLY A O 1
ATOM 763 N N . ARG A 1 94 ? 11.234 20.5 -3.309 1 48 94 ARG A N 1
ATOM 764 C CA . ARG A 1 94 ? 11.977 19.438 -3.994 1 48 94 ARG A CA 1
ATOM 765 C C . ARG A 1 94 ? 12.469 18.391 -3.006 1 48 94 ARG A C 1
ATOM 767 O O . ARG A 1 94 ? 12.289 17.188 -3.225 1 48 94 ARG A O 1
ATOM 774 N N . PHE A 1 95 ? 13.562 18.688 -2.305 1 48.75 95 PHE A N 1
ATOM 775 C CA . PHE A 1 95 ? 14.68 17.859 -1.838 1 48.75 95 PHE A CA 1
ATOM 776 C C . PHE A 1 95 ? 14.32 17.156 -0.534 1 48.75 95 PHE A C 1
ATOM 778 O O . PHE A 1 95 ? 15.141 16.422 0.02 1 48.75 95 PHE A O 1
ATOM 785 N N . ASP A 1 96 ? 13.094 17.094 0.166 1 71.38 96 ASP A N 1
ATOM 786 C CA . ASP A 1 96 ? 13.461 16.594 1.486 1 71.38 96 ASP A CA 1
ATOM 787 C C . ASP A 1 96 ? 12.57 15.422 1.9 1 71.38 96 ASP A C 1
ATOM 789 O O . ASP A 1 96 ? 11.562 15.617 2.586 1 71.38 96 ASP A O 1
ATOM 793 N N . THR A 1 97 ? 12.547 14.383 1.339 1 75.88 97 THR A N 1
ATOM 794 C CA . THR A 1 97 ? 11.945 13.125 1.757 1 75.88 97 THR A CA 1
ATOM 795 C C . THR A 1 97 ? 11.953 13 3.277 1 75.88 97 THR A C 1
ATOM 797 O O . THR A 1 97 ? 10.969 12.562 3.877 1 75.88 97 THR A O 1
ATOM 800 N N . ASN A 1 98 ? 12.992 13.547 3.861 1 80.44 98 ASN A N 1
ATOM 801 C CA . ASN A 1 98 ? 13.102 13.438 5.312 1 80.44 98 ASN A CA 1
ATOM 802 C C . ASN A 1 98 ? 12.039 14.273 6.02 1 80.44 98 ASN A C 1
ATOM 804 O O . ASN A 1 98 ? 11.477 13.852 7.023 1 80.44 98 ASN A O 1
ATOM 808 N N . LYS A 1 99 ? 11.867 15.383 5.48 1 84.12 99 LYS A N 1
ATOM 809 C CA . LYS A 1 99 ? 10.852 16.25 6.07 1 84.12 99 LYS A CA 1
ATOM 810 C C . LYS A 1 99 ? 9.461 15.641 5.914 1 84.12 99 LYS A C 1
ATOM 812 O O . LYS A 1 99 ? 8.648 15.688 6.84 1 84.12 99 LYS A O 1
ATOM 817 N N . SER A 1 100 ? 9.172 15.156 4.754 1 87.44 100 SER A N 1
ATOM 818 C CA . SER A 1 100 ? 7.891 14.492 4.52 1 87.44 100 SER A CA 1
ATOM 819 C C . SER A 1 100 ? 7.68 13.344 5.496 1 87.44 100 SER A C 1
ATOM 821 O O . SER A 1 100 ? 6.613 13.227 6.105 1 87.44 100 SER A O 1
ATOM 823 N N . LEU A 1 101 ? 8.703 12.625 5.734 1 89.62 101 LEU A N 1
ATOM 824 C CA . LEU A 1 101 ? 8.609 11.469 6.613 1 89.62 101 LEU A CA 1
ATOM 825 C C . LEU A 1 101 ? 8.414 11.898 8.062 1 89.62 101 LEU A C 1
ATOM 827 O O . LEU A 1 101 ? 7.652 11.273 8.805 1 89.62 101 LEU A O 1
ATOM 831 N N . GLU A 1 102 ? 9.086 12.93 8.383 1 90.06 102 GLU A N 1
ATOM 832 C CA . GLU A 1 102 ? 8.922 13.461 9.734 1 90.06 102 GLU A CA 1
ATOM 833 C C . GLU A 1 102 ? 7.488 13.93 9.977 1 90.06 102 GLU A C 1
ATOM 835 O O . GLU A 1 102 ? 6.898 13.641 11.016 1 90.06 102 GLU A O 1
ATOM 840 N N . LEU A 1 103 ? 6.973 14.609 9.047 1 92.12 103 LEU A N 1
ATOM 841 C CA . LEU A 1 103 ? 5.605 15.094 9.18 1 92.12 103 LEU A CA 1
ATOM 842 C C . LEU A 1 103 ? 4.621 13.938 9.273 1 92.12 103 LEU A C 1
ATOM 844 O O . LEU A 1 103 ? 3.723 13.945 10.117 1 92.12 103 LEU A O 1
ATOM 848 N N . ILE A 1 104 ? 4.801 12.961 8.516 1 94.88 104 ILE A N 1
ATOM 849 C CA . ILE A 1 104 ? 3.912 11.805 8.492 1 94.88 104 ILE A CA 1
ATOM 850 C C . ILE A 1 104 ? 3.963 11.086 9.844 1 94.88 104 ILE A C 1
ATOM 852 O O . ILE A 1 104 ? 2.922 10.789 10.438 1 94.88 104 ILE A O 1
ATOM 856 N N . ARG A 1 105 ? 5.152 10.906 10.312 1 94.88 105 ARG A N 1
ATOM 857 C CA . ARG A 1 105 ? 5.293 10.172 11.57 1 94.88 105 ARG A CA 1
ATOM 858 C C . ARG A 1 105 ? 4.734 10.977 12.734 1 94.88 105 ARG A C 1
ATOM 860 O O . ARG A 1 105 ? 4.133 10.414 13.648 1 94.88 105 ARG A O 1
ATOM 867 N N . THR A 1 106 ? 4.863 12.234 12.695 1 94.31 106 THR A N 1
ATOM 868 C CA . THR A 1 106 ? 4.355 13.078 13.773 1 94.31 106 THR A CA 1
ATOM 869 C C . THR A 1 106 ? 2.832 13.047 13.812 1 94.31 106 THR A C 1
ATOM 871 O O . THR A 1 106 ? 2.23 13.234 14.867 1 94.31 106 THR A O 1
ATOM 874 N N . HIS A 1 107 ? 2.254 12.789 12.719 1 95.81 107 HIS A N 1
ATOM 875 C CA . HIS A 1 107 ? 0.798 12.734 12.664 1 95.81 107 HIS A CA 1
ATOM 876 C C . HIS A 1 107 ? 0.289 11.312 12.891 1 95.81 107 HIS A C 1
ATOM 878 O O . HIS A 1 107 ? -0.922 11.086 12.922 1 95.81 107 HIS A O 1
ATOM 884 N N . GLY A 1 108 ? 1.193 10.359 12.93 1 97.12 108 GLY A N 1
ATOM 885 C CA . GLY A 1 108 ? 0.82 9.023 13.359 1 97.12 108 GLY A CA 1
ATOM 886 C C . GLY A 1 108 ? 0.462 8.102 12.211 1 97.12 108 GLY A C 1
ATOM 887 O O . GLY A 1 108 ? -0.161 7.059 12.414 1 97.12 108 GLY A O 1
ATOM 888 N N . PHE A 1 109 ? 0.862 8.477 10.977 1 98.19 109 PHE A N 1
ATOM 889 C CA . PHE A 1 109 ? 0.504 7.695 9.797 1 98.19 109 PHE A CA 1
ATOM 890 C C . PHE A 1 109 ? 1.619 6.723 9.43 1 98.19 109 PHE A C 1
ATOM 892 O O . PHE A 1 109 ? 2.766 6.898 9.852 1 98.19 109 PHE A O 1
ATOM 899 N N . SER A 1 110 ? 1.248 5.637 8.695 1 98.38 110 SER A N 1
ATOM 900 C CA . SER A 1 110 ? 2.195 4.785 7.984 1 98.38 110 SER A CA 1
ATOM 901 C C . SER A 1 110 ? 2.678 5.449 6.699 1 98.38 110 SER A C 1
ATOM 903 O O . SER A 1 110 ? 2.17 6.504 6.312 1 98.38 110 SER A O 1
ATOM 905 N N . VAL A 1 111 ? 3.672 4.836 6.051 1 96.5 111 VAL A N 1
ATOM 906 C CA . VAL A 1 111 ? 4.305 5.457 4.895 1 96.5 111 VAL A CA 1
ATOM 907 C C . VAL A 1 111 ? 4.301 4.484 3.717 1 96.5 111 VAL A C 1
ATOM 909 O O . VAL A 1 111 ? 4.574 3.295 3.885 1 96.5 111 VAL A O 1
ATOM 912 N N . ALA A 1 112 ? 3.951 5.004 2.592 1 94.94 112 ALA A N 1
ATOM 913 C CA . ALA A 1 112 ? 4.148 4.332 1.311 1 94.94 112 ALA A CA 1
ATOM 914 C C . ALA A 1 112 ? 5.215 5.039 0.478 1 94.94 112 ALA A C 1
ATOM 916 O O . ALA A 1 112 ? 5.008 6.168 0.023 1 94.94 112 ALA A O 1
ATOM 917 N N . LEU A 1 113 ? 6.293 4.34 0.21 1 90.62 113 LEU A N 1
ATOM 918 C CA . LEU A 1 113 ? 7.391 4.945 -0.538 1 90.62 113 LEU A CA 1
ATOM 919 C C . LEU A 1 113 ? 7.297 4.594 -2.02 1 90.62 113 LEU A C 1
ATOM 921 O O . LEU A 1 113 ? 7.367 3.422 -2.389 1 90.62 113 LEU A O 1
ATOM 925 N N . PHE A 1 114 ? 7.133 5.676 -2.805 1 87.81 114 PHE A N 1
ATOM 926 C CA . PHE A 1 114 ? 7.164 5.535 -4.258 1 87.81 114 PHE A CA 1
ATOM 927 C C . PHE A 1 114 ? 8.594 5.633 -4.781 1 87.81 114 PHE A C 1
ATOM 929 O O . PHE A 1 114 ? 9.281 6.625 -4.543 1 87.81 114 PHE A O 1
ATOM 936 N N . ALA A 1 115 ? 9.008 4.598 -5.32 1 79.25 115 ALA A N 1
ATOM 937 C CA . ALA A 1 115 ? 10.352 4.625 -5.895 1 79.25 115 ALA A CA 1
ATOM 938 C C . ALA A 1 115 ? 10.328 4.148 -7.348 1 79.25 115 ALA A C 1
ATOM 940 O O . ALA A 1 115 ? 9.711 3.135 -7.668 1 79.25 115 ALA A O 1
ATOM 941 N N . PRO A 1 116 ? 10.977 5.062 -8.133 1 66.12 116 PRO A N 1
ATOM 942 C CA . PRO A 1 116 ? 11.078 4.57 -9.508 1 66.12 116 PRO A CA 1
ATOM 943 C C . PRO A 1 116 ? 11.836 3.248 -9.609 1 66.12 116 PRO A C 1
ATOM 945 O O . PRO A 1 116 ? 12.742 2.99 -8.82 1 66.12 116 PRO A O 1
ATOM 948 N N . GLY A 1 117 ? 11.344 2.436 -10.406 1 59.62 117 GLY A N 1
ATOM 949 C CA . GLY A 1 117 ? 11.898 1.106 -10.602 1 59.62 117 GLY A CA 1
ATOM 950 C C . GLY A 1 117 ? 13.406 1.111 -10.758 1 59.62 117 GLY A C 1
ATOM 951 O O . GLY A 1 117 ? 14.078 0.13 -10.43 1 59.62 117 GLY A O 1
ATOM 952 N N . TRP A 1 118 ? 13.953 2.299 -11.289 1 56.75 118 TRP A N 1
ATOM 953 C CA . TRP A 1 118 ? 15.391 2.299 -11.57 1 56.75 118 TRP A CA 1
ATOM 954 C C . TRP A 1 118 ? 16.188 2.832 -10.383 1 56.75 118 TRP A C 1
ATOM 956 O O . TRP A 1 118 ? 17.406 2.986 -10.469 1 56.75 118 TRP A O 1
ATOM 966 N N . VAL A 1 119 ? 15.633 3.068 -9.359 1 56.09 119 VAL A N 1
ATOM 967 C CA . VAL A 1 119 ? 16.297 3.715 -8.227 1 56.09 119 VAL A CA 1
ATOM 968 C C . VAL A 1 119 ? 17.531 2.924 -7.836 1 56.09 119 VAL A C 1
ATOM 970 O O . VAL A 1 119 ? 18.578 3.508 -7.539 1 56.09 119 VAL A O 1
ATOM 973 N N . TYR A 1 120 ? 17.422 1.609 -7.832 1 51.34 120 TYR A N 1
ATOM 974 C CA . TYR A 1 120 ? 18.641 0.899 -7.438 1 51.34 120 TYR A CA 1
ATOM 975 C C . TYR A 1 120 ? 19.812 1.317 -8.305 1 51.34 120 TYR A C 1
ATOM 977 O O . TYR A 1 120 ? 20.938 1.487 -7.805 1 51.34 120 TYR A O 1
ATOM 985 N N . GLU A 1 121 ? 19.531 1.556 -9.422 1 48.56 121 GLU A N 1
ATOM 986 C CA . GLU A 1 121 ? 20.672 1.865 -10.289 1 48.56 121 GLU A CA 1
ATOM 987 C C . GLU A 1 121 ? 21.281 3.215 -9.922 1 48.56 121 GLU A C 1
ATOM 989 O O . GLU A 1 121 ? 22.5 3.387 -9.992 1 48.56 121 GLU A O 1
ATOM 994 N N . CYS A 1 122 ? 20.422 4.074 -9.562 1 47.5 122 CYS A N 1
ATOM 995 C CA . CYS A 1 122 ? 20.953 5.41 -9.297 1 47.5 122 CYS A CA 1
ATOM 996 C C . CYS A 1 122 ? 21.672 5.461 -7.953 1 47.5 122 CYS A C 1
ATOM 998 O O . CYS A 1 122 ? 22.641 6.191 -7.793 1 47.5 122 CYS A O 1
ATOM 1000 N N . PHE A 1 123 ? 21.047 4.84 -7.004 1 49.38 123 PHE A N 1
ATOM 1001 C CA . PHE A 1 123 ? 21.625 4.965 -5.672 1 49.38 123 PHE A CA 1
ATOM 1002 C C . PHE A 1 123 ? 22.953 4.227 -5.586 1 49.38 123 PHE A C 1
ATOM 1004 O O . PHE A 1 123 ? 23.859 4.652 -4.863 1 49.38 123 PHE A O 1
ATOM 1011 N N . GLU A 1 124 ? 23.062 3.102 -6.125 1 43.72 124 GLU A N 1
ATOM 1012 C CA . GLU A 1 124 ? 24.391 2.512 -6.141 1 43.72 124 GLU A CA 1
ATOM 1013 C C . GLU A 1 124 ? 25.438 3.512 -6.637 1 43.72 124 GLU A C 1
ATOM 1015 O O . GLU A 1 124 ? 26.594 3.486 -6.203 1 43.72 124 GLU A O 1
ATOM 1020 N N . LYS A 1 125 ? 24.953 4.215 -7.539 1 41.31 125 LYS A N 1
ATOM 1021 C CA . LYS A 1 125 ? 26 5.09 -8.062 1 41.31 125 LYS A CA 1
ATOM 1022 C C . LYS A 1 125 ? 26.234 6.273 -7.125 1 41.31 125 LYS A C 1
ATOM 1024 O O . LYS A 1 125 ? 27.312 6.871 -7.141 1 41.31 125 LYS A O 1
ATOM 1029 N N . THR A 1 126 ? 25.156 6.828 -6.523 1 42.03 126 THR A N 1
ATOM 1030 C CA . THR A 1 126 ? 25.406 8.039 -5.75 1 42.03 126 THR A CA 1
ATOM 1031 C C . THR A 1 126 ? 25.672 7.695 -4.285 1 42.03 126 THR A C 1
ATOM 1033 O O . THR A 1 126 ? 24.922 6.922 -3.682 1 42.03 126 THR A O 1
ATOM 1036 N N . ASP A 1 127 ? 26.859 7.727 -3.695 1 41.81 127 ASP A N 1
ATOM 1037 C CA . ASP A 1 127 ? 27.422 7.641 -2.352 1 41.81 127 ASP A CA 1
ATOM 1038 C C . ASP A 1 127 ? 26.594 8.445 -1.354 1 41.81 127 ASP A C 1
ATOM 1040 O O . ASP A 1 127 ? 26.719 9.664 -1.275 1 41.81 127 ASP A O 1
ATOM 1044 N N . PHE A 1 128 ? 25.375 8.273 -1.145 1 38.78 128 PHE A N 1
ATOM 1045 C CA . PHE A 1 128 ? 24.672 9.047 -0.126 1 38.78 128 PHE A CA 1
ATOM 1046 C C . PHE A 1 128 ? 25.453 9.039 1.185 1 38.78 128 PHE A C 1
ATOM 1048 O O . PHE A 1 128 ? 25.016 9.648 2.168 1 38.78 128 PHE A O 1
ATOM 1055 N N . PHE A 1 129 ? 26.25 8.023 1.561 1 37.47 129 PHE A N 1
ATOM 1056 C CA . PHE A 1 129 ? 27 8.117 2.812 1 37.47 129 PHE A CA 1
ATOM 1057 C C . PHE A 1 129 ? 27.906 9.344 2.814 1 37.47 129 PHE A C 1
ATOM 1059 O O . PHE A 1 129 ? 28.688 9.539 3.74 1 37.47 129 PHE A O 1
ATOM 1066 N N . GLN A 1 130 ? 27.953 9.992 1.802 1 34.25 130 GLN A N 1
ATOM 1067 C CA . GLN A 1 130 ? 29 11 1.912 1 34.25 130 GLN A CA 1
ATOM 1068 C C . GLN A 1 130 ? 28.672 12.023 2.99 1 34.25 130 GLN A C 1
ATOM 1070 O O . GLN A 1 130 ? 29.562 12.555 3.648 1 34.25 130 GLN A O 1
ATOM 1075 N N . ASN A 1 131 ? 27.406 12.555 3.174 1 33.84 131 ASN A N 1
ATOM 1076 C CA . ASN A 1 131 ? 27.453 13.82 3.902 1 33.84 131 ASN A CA 1
ATOM 1077 C C . ASN A 1 131 ? 27.469 13.594 5.41 1 33.84 131 ASN A C 1
ATOM 1079 O O . ASN A 1 131 ? 27.219 14.516 6.188 1 33.84 131 ASN A O 1
ATOM 1083 N N . GLU A 1 132 ? 27.562 12.398 6.004 1 31.52 132 GLU A N 1
ATOM 1084 C CA . GLU A 1 132 ? 27.953 12.469 7.41 1 31.52 132 GLU A CA 1
ATOM 1085 C C . GLU A 1 132 ? 29.406 12.883 7.566 1 31.52 132 GLU A C 1
ATOM 1087 O O . GLU A 1 132 ? 29.984 12.766 8.648 1 31.52 132 GLU A O 1
ATOM 1092 N N . ASP A 1 133 ? 30.078 13.461 6.598 1 28.83 133 ASP A N 1
ATOM 1093 C CA . ASP A 1 133 ? 31.25 14.125 7.164 1 28.83 133 ASP A CA 1
ATOM 1094 C C . ASP A 1 133 ? 30.859 15.375 7.938 1 28.83 133 ASP A C 1
ATOM 1096 O O . ASP A 1 133 ? 29.969 16.125 7.512 1 28.83 133 ASP A O 1
ATOM 1100 N N . MET B 1 1 ? 20.625 3.301 0.104 1 79.31 1 MET B N 1
ATOM 1101 C CA . MET B 1 1 ? 19.172 3.367 0.013 1 79.31 1 MET B CA 1
ATOM 1102 C C . MET B 1 1 ? 18.516 2.318 0.908 1 79.31 1 MET B C 1
ATOM 1104 O O . MET B 1 1 ? 17.672 2.646 1.748 1 79.31 1 MET B O 1
ATOM 1108 N N . PRO B 1 2 ? 19.141 1.077 0.906 1 82.38 2 PRO B N 1
ATOM 1109 C CA . PRO B 1 2 ? 18.516 0.112 1.816 1 82.38 2 PRO B CA 1
ATOM 1110 C C . PRO B 1 2 ? 18.766 0.446 3.287 1 82.38 2 PRO B C 1
ATOM 1112 O O . PRO B 1 2 ? 17.875 0.269 4.121 1 82.38 2 PRO B O 1
ATOM 1115 N N . ARG B 1 3 ? 19.969 0.926 3.523 1 83.88 3 ARG B N 1
ATOM 1116 C CA . ARG B 1 3 ? 20.266 1.314 4.898 1 83.88 3 ARG B CA 1
ATOM 1117 C C . ARG B 1 3 ? 19.391 2.484 5.336 1 83.88 3 ARG B C 1
ATOM 1119 O O . ARG B 1 3 ? 18.906 2.514 6.473 1 83.88 3 ARG B O 1
ATOM 1126 N N . PHE B 1 4 ? 19.266 3.391 4.477 1 84.12 4 PHE B N 1
ATOM 1127 C CA . PHE B 1 4 ? 18.422 4.535 4.77 1 84.12 4 PHE B CA 1
ATOM 1128 C C . PHE B 1 4 ? 16.969 4.09 4.977 1 84.12 4 PHE B C 1
ATOM 1130 O O . PHE B 1 4 ? 16.297 4.57 5.887 1 84.12 4 PHE B O 1
ATOM 1137 N N . LEU B 1 5 ? 16.562 3.162 4.117 1 88.94 5 LEU B N 1
ATOM 1138 C CA . LEU B 1 5 ? 15.203 2.633 4.242 1 88.94 5 LEU B CA 1
ATOM 1139 C C . LEU B 1 5 ? 15.023 1.919 5.578 1 88.94 5 LEU B C 1
ATOM 1141 O O . LEU B 1 5 ? 13.992 2.082 6.238 1 88.94 5 LEU B O 1
ATOM 1145 N N . ARG B 1 6 ? 16 1.224 6 1 92.69 6 ARG B N 1
ATOM 1146 C CA . ARG B 1 6 ? 15.953 0.552 7.297 1 92.69 6 ARG B CA 1
ATOM 1147 C C . ARG B 1 6 ? 15.891 1.563 8.438 1 92.69 6 ARG B C 1
ATOM 1149 O O . ARG B 1 6 ? 15.141 1.378 9.398 1 92.69 6 ARG B O 1
ATOM 1156 N N . TYR B 1 7 ? 16.672 2.543 8.25 1 90.25 7 TYR B N 1
ATOM 1157 C CA . TYR B 1 7 ? 16.672 3.605 9.25 1 90.25 7 TYR B CA 1
ATOM 1158 C C . TYR B 1 7 ? 15.312 4.27 9.359 1 90.25 7 TYR B C 1
ATOM 1160 O O . TYR B 1 7 ? 14.773 4.434 10.461 1 90.25 7 TYR B O 1
ATOM 1168 N N . LEU B 1 8 ? 14.719 4.629 8.211 1 89.12 8 LEU B N 1
ATOM 1169 C CA . LEU B 1 8 ? 13.406 5.262 8.188 1 89.12 8 LEU B CA 1
ATOM 1170 C C . LEU B 1 8 ? 12.352 4.359 8.82 1 89.12 8 LEU B C 1
ATOM 1172 O O . LEU B 1 8 ? 11.492 4.828 9.562 1 89.12 8 LEU B O 1
ATOM 1176 N N . THR B 1 9 ? 12.438 3.098 8.555 1 95.12 9 THR B N 1
ATOM 1177 C CA . THR B 1 9 ? 11.484 2.119 9.078 1 95.12 9 THR B CA 1
ATOM 1178 C C . THR B 1 9 ? 11.594 2.021 10.594 1 95.12 9 THR B C 1
ATOM 1180 O O . THR B 1 9 ? 10.578 2.037 11.297 1 95.12 9 THR B O 1
ATOM 1183 N N . THR B 1 10 ? 12.773 2.004 11.055 1 95.38 10 THR B N 1
ATOM 1184 C CA . THR B 1 10 ? 13 1.943 12.492 1 95.38 10 THR B CA 1
ATOM 1185 C C . THR B 1 10 ? 12.461 3.195 13.18 1 95.38 10 THR B C 1
ATOM 1187 O O . THR B 1 10 ? 11.828 3.109 14.227 1 95.38 10 THR B O 1
ATOM 1190 N N . GLN B 1 11 ? 12.711 4.309 12.562 1 93.12 11 GLN B N 1
ATOM 1191 C CA . GLN B 1 11 ? 12.227 5.566 13.125 1 93.12 11 GLN B CA 1
ATOM 1192 C C . GLN B 1 11 ? 10.703 5.59 13.203 1 93.12 11 GLN B C 1
ATOM 1194 O O . GLN B 1 11 ? 10.133 6.027 14.203 1 93.12 11 GLN B O 1
ATOM 1199 N N . LEU B 1 12 ? 10.078 5.152 12.172 1 96.44 12 LEU B N 1
ATOM 1200 C CA . LEU B 1 12 ? 8.617 5.133 12.164 1 96.44 12 LEU B CA 1
ATOM 1201 C C . LEU B 1 12 ? 8.078 4.223 13.266 1 96.44 12 LEU B C 1
ATOM 1203 O O . LEU B 1 12 ? 7.156 4.598 13.984 1 96.44 12 LEU B O 1
ATOM 1207 N N . HIS B 1 13 ? 8.672 3.039 13.453 1 97.38 13 HIS B N 1
ATOM 1208 C CA . HIS B 1 13 ? 8.25 2.078 14.461 1 97.38 13 HIS B CA 1
ATOM 1209 C C . HIS B 1 13 ? 8.352 2.674 15.859 1 97.38 13 HIS B C 1
ATOM 1211 O O . HIS B 1 13 ? 7.52 2.375 16.734 1 97.38 13 HIS B O 1
ATOM 1217 N N . GLN B 1 14 ? 9.305 3.479 16.047 1 96.19 14 GLN B N 1
ATOM 1218 C CA . GLN B 1 14 ? 9.523 4.074 17.359 1 96.19 14 GLN B CA 1
ATOM 1219 C C . GLN B 1 14 ? 8.453 5.113 17.672 1 96.19 14 GLN B C 1
ATOM 1221 O O . GLN B 1 14 ? 8.039 5.246 18.828 1 96.19 14 GLN B O 1
ATOM 1226 N N . GLN B 1 15 ? 7.992 5.738 16.688 1 95.62 15 GLN B N 1
ATOM 1227 C CA . GLN B 1 15 ? 7.133 6.891 16.938 1 95.62 15 GLN B CA 1
ATOM 1228 C C . GLN B 1 15 ? 5.668 6.547 16.688 1 95.62 15 GLN B C 1
ATOM 1230 O O . GLN B 1 15 ? 4.77 7.176 17.25 1 95.62 15 GLN B O 1
ATOM 1235 N N . VAL B 1 16 ? 5.414 5.586 15.844 1 97.5 16 VAL B N 1
ATOM 1236 C CA . VAL B 1 16 ? 4.047 5.262 15.445 1 97.5 16 VAL B CA 1
ATOM 1237 C C . VAL B 1 16 ? 3.77 3.783 15.719 1 97.5 16 VAL B C 1
ATOM 1239 O O . VAL B 1 16 ? 4.078 2.924 14.891 1 97.5 16 VAL B O 1
ATOM 1242 N N . PRO B 1 17 ? 3.135 3.541 16.906 1 96.25 17 PRO B N 1
ATOM 1243 C CA . PRO B 1 17 ? 2.758 2.145 17.125 1 96.25 17 PRO B CA 1
ATOM 1244 C C . PRO B 1 17 ? 1.912 1.567 16 1 96.25 17 PRO B C 1
ATOM 1246 O O . PRO B 1 17 ? 0.906 2.166 15.609 1 96.25 17 PRO B O 1
ATOM 1249 N N . GLY B 1 18 ? 2.4 0.469 15.445 1 96.44 18 GLY B N 1
ATOM 1250 C CA . GLY B 1 18 ? 1.672 -0.194 14.375 1 96.44 18 GLY B CA 1
ATOM 1251 C C . GLY B 1 18 ? 1.966 0.386 13 1 96.44 18 GLY B C 1
ATOM 1252 O O . GLY B 1 18 ? 1.467 -0.113 11.992 1 96.44 18 GLY B O 1
ATOM 1253 N N . GLY B 1 19 ? 2.758 1.473 12.969 1 98.12 19 GLY B N 1
ATOM 1254 C CA . GLY B 1 19 ? 3.111 2.084 11.695 1 98.12 19 GLY B CA 1
ATOM 1255 C C . GLY B 1 19 ? 3.967 1.188 10.82 1 98.12 19 GLY B C 1
ATOM 1256 O O . GLY B 1 19 ? 4.824 0.455 11.328 1 98.12 19 GLY B O 1
ATOM 1257 N N . LEU B 1 20 ? 3.707 1.233 9.508 1 98.44 20 LEU B N 1
ATOM 1258 C CA . LEU B 1 20 ? 4.445 0.418 8.555 1 98.44 20 LEU B CA 1
ATOM 1259 C C . LEU B 1 20 ? 5.016 1.279 7.43 1 98.44 20 LEU B C 1
ATOM 1261 O O .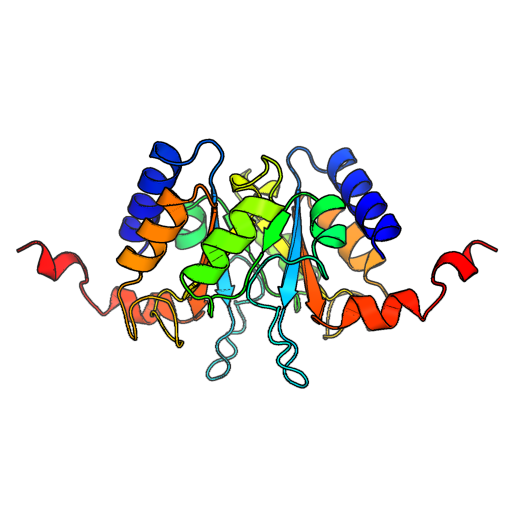 LEU B 1 20 ? 4.43 2.303 7.07 1 98.44 20 LEU B O 1
ATOM 1265 N N . VAL B 1 21 ? 6.16 0.819 6.934 1 96.81 21 VAL B N 1
ATOM 1266 C CA . VAL B 1 21 ? 6.734 1.371 5.711 1 96.81 21 VAL B CA 1
ATOM 1267 C C . VAL B 1 21 ? 6.594 0.362 4.574 1 96.81 21 VAL B C 1
ATOM 1269 O O . VAL B 1 21 ? 7.117 -0.752 4.656 1 96.81 21 VAL B O 1
ATOM 1272 N N . LEU B 1 22 ? 5.859 0.811 3.562 1 96.75 22 LEU B N 1
ATOM 1273 C CA . LEU B 1 22 ? 5.672 -0.038 2.389 1 96.75 22 LEU B CA 1
ATOM 1274 C C . LEU B 1 22 ? 6.41 0.533 1.184 1 96.75 22 LEU B C 1
ATOM 1276 O O . LEU B 1 22 ? 6.398 1.745 0.957 1 96.75 22 LEU B O 1
ATOM 1280 N N . TRP B 1 23 ? 7.082 -0.36 0.462 1 93.62 23 TRP B N 1
ATOM 1281 C CA . TRP B 1 23 ? 7.812 0.009 -0.746 1 93.62 23 TRP B CA 1
ATOM 1282 C C . TRP B 1 23 ? 6.973 -0.251 -1.991 1 93.62 23 TRP B C 1
ATOM 1284 O O . TRP B 1 23 ? 6.531 -1.379 -2.227 1 93.62 23 TRP B O 1
ATOM 1294 N N . TYR B 1 24 ? 6.719 0.812 -2.672 1 90.19 24 TYR B N 1
ATOM 1295 C CA . TYR B 1 24 ? 6.035 0.683 -3.955 1 90.19 24 TYR B CA 1
ATOM 1296 C C . TYR B 1 24 ? 6.992 0.948 -5.109 1 90.19 24 TYR B C 1
ATOM 1298 O O . TYR B 1 24 ? 7.371 2.096 -5.359 1 90.19 24 TYR B O 1
ATOM 1306 N N . ASP B 1 25 ? 7.297 -0.219 -5.746 1 79.44 25 ASP B N 1
ATOM 1307 C CA . ASP B 1 25 ? 8.148 -0.111 -6.922 1 79.44 25 ASP B CA 1
ATOM 1308 C C . ASP B 1 25 ? 7.363 0.391 -8.133 1 79.44 25 ASP B C 1
ATOM 1310 O O . ASP B 1 25 ? 6.973 -0.396 -8.992 1 79.44 25 ASP B O 1
ATOM 1314 N N . SER B 1 26 ? 7.082 1.76 -8.102 1 67.06 26 SER B N 1
ATOM 1315 C CA . SER B 1 26 ? 6.176 2.385 -9.055 1 67.06 26 SER B CA 1
ATOM 1316 C C . SER B 1 26 ? 6.875 2.654 -10.383 1 67.06 26 SER B C 1
ATOM 1318 O O . SER B 1 26 ? 8.078 2.904 -10.422 1 67.06 26 SER B O 1
ATOM 1320 N N . VAL B 1 27 ? 6.074 2.184 -11.469 1 53.94 27 VAL B N 1
ATOM 1321 C CA . VAL B 1 27 ? 6.609 2.404 -12.812 1 53.94 27 VAL B CA 1
ATOM 1322 C C . VAL B 1 27 ? 6.621 3.898 -13.125 1 53.94 27 VAL B C 1
ATOM 1324 O O . VAL B 1 27 ? 5.629 4.594 -12.891 1 53.94 27 VAL B O 1
ATOM 1327 N N . VAL B 1 28 ? 7.789 4.469 -13.203 1 51.44 28 VAL B N 1
ATOM 1328 C CA . VAL B 1 28 ? 7.848 5.816 -13.75 1 51.44 28 VAL B CA 1
ATOM 1329 C C . VAL B 1 28 ? 7.766 5.754 -15.273 1 51.44 28 VAL B C 1
ATOM 1331 O O . VAL B 1 28 ? 8.18 4.766 -15.891 1 51.44 28 VAL B O 1
ATOM 1334 N N . SER B 1 29 ? 6.82 6.457 -15.812 1 45.19 29 SER B N 1
ATOM 1335 C CA . SER B 1 29 ? 6.559 6.535 -17.25 1 45.19 29 SER B CA 1
ATOM 1336 C C . SER B 1 29 ? 7.824 6.266 -18.062 1 45.19 29 SER B C 1
ATOM 1338 O O . SER B 1 29 ? 7.773 5.594 -19.094 1 45.19 29 SER B O 1
ATOM 1340 N N . SER B 1 30 ? 8.742 7 -17.844 1 47.72 30 SER B N 1
ATOM 1341 C CA . SER B 1 30 ? 9.758 6.996 -18.891 1 47.72 30 SER B CA 1
ATOM 1342 C C . SER B 1 30 ? 10.359 5.605 -19.078 1 47.72 30 SER B C 1
ATOM 1344 O O . SER B 1 30 ? 10.883 5.281 -20.141 1 47.72 30 SER B O 1
ATOM 1346 N N . GLY B 1 31 ? 10.289 4.598 -18.062 1 44.44 31 GLY B N 1
ATOM 1347 C CA . GLY B 1 31 ? 11 3.348 -18.266 1 44.44 31 GLY B CA 1
ATOM 1348 C C . GLY B 1 31 ? 10.297 2.15 -17.656 1 44.44 31 GLY B C 1
ATOM 1349 O O . GLY B 1 31 ? 10.18 2.051 -16.438 1 44.44 31 GLY B O 1
ATOM 1350 N N . GLN B 1 32 ? 9.289 1.641 -18.406 1 49.28 32 GLN B N 1
ATOM 1351 C CA . GLN B 1 32 ? 8.641 0.377 -18.078 1 49.28 32 GLN B CA 1
ATOM 1352 C C . GLN B 1 32 ? 9.672 -0.716 -17.812 1 49.28 32 GLN B C 1
ATOM 1354 O O . GLN B 1 32 ? 10.508 -1.015 -18.656 1 49.28 32 GLN B O 1
ATOM 1359 N N . LEU B 1 33 ? 10.211 -0.85 -16.547 1 51.44 33 LEU B N 1
ATOM 1360 C CA . LEU B 1 33 ? 11.094 -2 -16.375 1 51.44 33 LEU B CA 1
ATOM 1361 C C . LEU B 1 33 ? 10.281 -3.275 -16.156 1 51.44 33 LEU B C 1
ATOM 1363 O O . LEU B 1 33 ? 9.25 -3.26 -15.492 1 51.44 33 LEU B O 1
ATOM 1367 N N . LYS B 1 34 ? 10.539 -4.211 -17 1 55.38 34 LYS B N 1
ATOM 1368 C CA . LYS B 1 34 ? 9.961 -5.547 -17.094 1 55.38 34 LYS B CA 1
ATOM 1369 C C . LYS B 1 34 ? 9.766 -6.156 -15.711 1 55.38 34 LYS B C 1
ATOM 1371 O O . LYS B 1 34 ? 8.805 -6.902 -15.484 1 55.38 34 LYS B O 1
ATOM 1376 N N . TRP B 1 35 ? 10.477 -5.715 -14.672 1 61.56 35 TRP B N 1
ATOM 1377 C CA . TRP B 1 35 ? 10.477 -6.438 -13.398 1 61.56 35 TRP B CA 1
ATOM 1378 C C . TRP B 1 35 ? 9.664 -5.691 -12.352 1 61.56 35 TRP B C 1
ATOM 1380 O O . TRP B 1 35 ? 9.523 -6.152 -11.219 1 61.56 35 TRP B O 1
ATOM 1390 N N . GLN B 1 36 ? 8.859 -4.715 -12.82 1 73.19 36 GLN B N 1
ATOM 1391 C CA . GLN B 1 36 ? 8.219 -3.85 -11.836 1 73.19 36 GLN B CA 1
ATOM 1392 C C . GLN B 1 36 ? 6.867 -4.406 -11.406 1 73.19 36 GLN B C 1
ATOM 1394 O O . GLN B 1 36 ? 6.27 -3.928 -10.438 1 73.19 36 GLN B O 1
ATOM 1399 N N . ASN B 1 37 ? 6.461 -5.52 -11.852 1 82.94 37 ASN B N 1
ATOM 1400 C CA . ASN B 1 37 ? 5.145 -6.043 -11.5 1 82.94 37 ASN B CA 1
ATOM 1401 C C . ASN B 1 37 ? 5.238 -7.145 -10.445 1 82.94 37 ASN B C 1
ATOM 1403 O O . ASN B 1 37 ? 4.242 -7.801 -10.141 1 82.94 37 ASN B O 1
ATOM 1407 N N . GLU B 1 38 ? 6.512 -7.262 -9.922 1 89.44 38 GLU B N 1
ATOM 1408 C CA . GLU B 1 38 ? 6.73 -8.336 -8.961 1 89.44 38 GLU B CA 1
ATOM 1409 C C . GLU B 1 38 ? 7.953 -8.055 -8.094 1 89.44 38 GLU B C 1
ATOM 1411 O O . GLU B 1 38 ? 8.82 -7.27 -8.469 1 89.44 38 GLU B O 1
ATOM 1416 N N . LEU B 1 39 ? 7.926 -8.656 -6.996 1 92.12 39 LEU B N 1
ATOM 1417 C CA . LEU B 1 39 ? 9.164 -8.797 -6.234 1 92.12 39 LEU B CA 1
ATOM 1418 C C . LEU B 1 39 ? 10.141 -9.719 -6.957 1 92.12 39 LEU B C 1
ATOM 1420 O O . LEU B 1 39 ? 9.766 -10.797 -7.418 1 92.12 39 LEU B O 1
ATOM 1424 N N . ASN B 1 40 ? 11.328 -9.203 -7.113 1 90 40 ASN B N 1
ATOM 1425 C CA . ASN B 1 40 ? 12.367 -9.992 -7.777 1 90 40 ASN B CA 1
ATOM 1426 C C . ASN B 1 40 ? 13.734 -9.773 -7.137 1 90 40 ASN B C 1
ATOM 1428 O O . ASN B 1 40 ? 13.844 -9.086 -6.121 1 90 40 ASN B O 1
ATOM 1432 N N . GLU B 1 41 ? 14.727 -10.375 -7.719 1 86.81 41 GLU B N 1
ATOM 1433 C CA . GLU B 1 41 ? 16.062 -10.328 -7.121 1 86.81 41 GLU B CA 1
ATOM 1434 C C . GLU B 1 41 ? 16.609 -8.906 -7.129 1 86.81 41 GLU B C 1
ATOM 1436 O O . GLU B 1 41 ? 17.469 -8.57 -6.312 1 86.81 41 GLU B O 1
ATOM 1441 N N . HIS B 1 42 ? 16.062 -8.023 -7.98 1 82.62 42 HIS B N 1
ATOM 1442 C CA . HIS B 1 42 ? 16.609 -6.676 -8.133 1 82.62 42 HIS B CA 1
ATOM 1443 C C . HIS B 1 42 ? 16.016 -5.73 -7.086 1 82.62 42 HIS B C 1
ATOM 1445 O O . HIS B 1 42 ? 16.656 -4.742 -6.715 1 82.62 42 HIS B O 1
ATOM 1451 N N . ASN B 1 43 ? 14.828 -6.082 -6.609 1 86.56 43 ASN B N 1
ATOM 1452 C CA . ASN B 1 43 ? 14.195 -5.145 -5.684 1 86.56 43 ASN B CA 1
ATOM 1453 C C . ASN B 1 43 ? 13.969 -5.777 -4.312 1 86.56 43 ASN B C 1
ATOM 1455 O O . ASN B 1 43 ? 13.484 -5.117 -3.393 1 86.56 43 ASN B O 1
ATOM 1459 N N . ARG B 1 44 ? 14.422 -7 -4.137 1 90.75 44 ARG B N 1
ATOM 1460 C CA . ARG B 1 44 ? 14.219 -7.723 -2.883 1 90.75 44 ARG B CA 1
ATOM 1461 C C . ARG B 1 44 ? 14.938 -7.023 -1.731 1 90.75 44 ARG B C 1
ATOM 1463 O O . ARG B 1 44 ? 14.477 -7.074 -0.587 1 90.75 44 ARG B O 1
ATOM 1470 N N . VAL B 1 45 ? 16.016 -6.422 -2.01 1 89.06 45 VAL B N 1
ATOM 1471 C CA . VAL B 1 45 ? 16.781 -5.742 -0.972 1 89.06 45 VAL B CA 1
ATOM 1472 C C . VAL B 1 45 ? 15.93 -4.652 -0.326 1 89.06 45 VAL B C 1
ATOM 1474 O O . VAL B 1 45 ? 16.031 -4.402 0.877 1 89.06 45 VAL B O 1
ATOM 1477 N N . PHE B 1 46 ? 15.031 -3.986 -1.008 1 90 46 PHE B N 1
ATOM 1478 C CA . PHE B 1 46 ? 14.156 -2.955 -0.468 1 90 46 PHE B CA 1
ATOM 1479 C C . PHE B 1 46 ? 13.039 -3.576 0.362 1 90 46 PHE B C 1
ATOM 1481 O O . PHE B 1 46 ? 12.688 -3.057 1.423 1 90 46 PHE B O 1
ATOM 1488 N N . PHE B 1 47 ? 12.578 -4.684 -0.144 1 93.5 47 PHE B N 1
ATOM 1489 C CA . PHE B 1 47 ? 11.586 -5.445 0.615 1 93.5 47 PHE B CA 1
ATOM 1490 C C . PHE B 1 47 ? 12.156 -5.863 1.967 1 93.5 47 PHE B C 1
ATOM 1492 O O . PHE B 1 47 ? 11.492 -5.703 2.996 1 93.5 47 PHE B O 1
ATOM 1499 N N . ASP B 1 48 ? 13.398 -6.266 2.006 1 94.56 48 ASP B N 1
ATOM 1500 C CA . ASP B 1 48 ? 14.047 -6.746 3.225 1 94.56 48 ASP B CA 1
ATOM 1501 C C . ASP B 1 48 ? 14.344 -5.59 4.176 1 94.56 48 ASP B C 1
ATOM 1503 O O . ASP B 1 48 ? 14.656 -5.809 5.352 1 94.56 48 ASP B O 1
ATOM 1507 N N . SER B 1 49 ? 14.211 -4.391 3.672 1 93.25 49 SER B N 1
ATOM 1508 C CA . SER B 1 49 ? 14.633 -3.229 4.453 1 93.25 49 SER B CA 1
ATOM 1509 C C . SER B 1 49 ? 13.422 -2.473 5 1 93.25 49 SER B C 1
ATOM 1511 O O . SER B 1 49 ? 13.578 -1.422 5.629 1 93.25 49 SER B O 1
ATOM 1513 N N . CYS B 1 50 ? 12.242 -2.961 4.773 1 96 50 CYS B N 1
ATOM 1514 C CA . CYS B 1 50 ? 11.023 -2.314 5.258 1 96 50 CYS B CA 1
ATOM 1515 C C . CYS B 1 50 ? 9.945 -3.344 5.559 1 96 50 CYS B C 1
ATOM 1517 O O . CYS B 1 50 ? 10.234 -4.531 5.703 1 96 50 CYS B O 1
ATOM 1519 N N . ASP B 1 51 ? 8.648 -2.881 5.707 1 97.94 51 ASP B N 1
ATOM 1520 C CA . ASP B 1 51 ? 7.641 -3.766 6.285 1 97.94 51 ASP B CA 1
ATOM 1521 C C . ASP B 1 51 ? 6.902 -4.539 5.199 1 97.94 51 ASP B C 1
ATOM 1523 O O . ASP B 1 51 ? 6.309 -5.586 5.469 1 97.94 51 ASP B O 1
ATOM 1527 N N . GLY B 1 52 ? 6.965 -4.012 3.99 1 97.25 52 GLY B N 1
ATOM 1528 C CA . GLY B 1 52 ? 6.203 -4.688 2.953 1 97.25 52 GLY B CA 1
ATOM 1529 C C . GLY B 1 52 ? 6.465 -4.137 1.563 1 97.25 52 GLY B C 1
ATOM 1530 O O . GLY B 1 52 ? 7.172 -3.139 1.41 1 97.25 52 GLY B O 1
ATOM 1531 N N . PHE B 1 53 ? 5.91 -4.832 0.588 1 95.5 53 PHE B N 1
ATOM 1532 C CA . PHE B 1 53 ? 6.129 -4.555 -0.827 1 95.5 53 PHE B CA 1
ATOM 1533 C C . PHE B 1 53 ? 4.801 -4.461 -1.568 1 95.5 53 PHE B C 1
ATOM 1535 O O . PHE B 1 53 ? 3.932 -5.32 -1.411 1 95.5 53 PHE B O 1
ATOM 1542 N N . PHE B 1 54 ? 4.711 -3.352 -2.266 1 93.12 54 PHE B N 1
ATOM 1543 C CA . PHE B 1 54 ? 3.523 -3.043 -3.055 1 93.12 54 PHE B CA 1
ATOM 1544 C C . PHE B 1 54 ? 3.807 -3.205 -4.543 1 93.12 54 PHE B C 1
ATOM 1546 O O . PHE B 1 54 ? 4.727 -2.58 -5.078 1 93.12 54 PHE B O 1
ATOM 1553 N N . THR B 1 55 ? 2.934 -4.121 -5.258 1 91.25 55 THR B N 1
ATOM 1554 C CA . THR B 1 55 ? 3.186 -4.309 -6.68 1 91.25 55 THR B CA 1
ATOM 1555 C C . THR B 1 55 ? 2.168 -3.539 -7.516 1 91.25 55 THR B C 1
ATOM 1557 O O . THR B 1 55 ? 1.104 -3.164 -7.02 1 91.25 55 THR B O 1
ATOM 1560 N N . ASN B 1 56 ? 2.521 -3.414 -8.789 1 86.69 56 ASN B N 1
ATOM 1561 C CA . ASN B 1 56 ? 1.551 -2.967 -9.781 1 86.69 56 ASN B CA 1
ATOM 1562 C C . ASN B 1 56 ? 0.524 -4.051 -10.086 1 86.69 56 ASN B C 1
ATOM 1564 O O . ASN B 1 56 ? 0.612 -5.164 -9.562 1 86.69 56 ASN B O 1
ATOM 1568 N N . TYR B 1 57 ? -0.446 -3.701 -10.906 1 85.81 57 TYR B N 1
ATOM 1569 C CA . TYR B 1 57 ? -1.559 -4.625 -11.094 1 85.81 57 TYR B CA 1
ATOM 1570 C C . TYR B 1 57 ? -1.421 -5.391 -12.406 1 85.81 57 TYR B C 1
ATOM 1572 O O . TYR B 1 57 ? -2.24 -6.258 -12.719 1 85.81 57 TYR B O 1
ATOM 1580 N N . ASN B 1 58 ? -0.291 -5.031 -13.109 1 84.44 58 ASN B N 1
ATOM 1581 C CA . ASN B 1 58 ? -0.087 -5.703 -14.391 1 84.44 58 ASN B CA 1
ATOM 1582 C C . ASN B 1 58 ? 0.778 -6.949 -14.234 1 84.44 58 ASN B C 1
ATOM 1584 O O . ASN B 1 58 ? 1.776 -7.109 -14.945 1 84.44 58 ASN B O 1
ATOM 1588 N N . TRP B 1 59 ? 0.396 -7.875 -13.438 1 87.25 59 TRP B N 1
ATOM 1589 C CA . TRP B 1 59 ? 1.111 -9.125 -13.195 1 87.25 59 TRP B CA 1
ATOM 1590 C C . TRP B 1 59 ? 0.424 -10.289 -13.898 1 87.25 59 TRP B C 1
ATOM 1592 O O . TRP B 1 59 ? -0.748 -10.195 -14.266 1 87.25 59 TRP B O 1
ATOM 1602 N N . GLN B 1 60 ? 1.209 -11.32 -14.094 1 87.19 60 GLN B N 1
ATOM 1603 C CA . GLN B 1 60 ? 0.719 -12.609 -14.562 1 87.19 60 GLN B CA 1
ATOM 1604 C C . GLN B 1 60 ? 0.883 -13.688 -13.484 1 87.19 60 GLN B C 1
ATOM 1606 O O . GLN B 1 60 ? 1.586 -13.477 -12.492 1 87.19 60 GLN B O 1
ATOM 1611 N N . LYS B 1 61 ? 0.21 -14.773 -13.766 1 88.69 61 LYS B N 1
ATOM 1612 C CA . LYS B 1 61 ? 0.221 -15.859 -12.789 1 88.69 61 LYS B CA 1
ATOM 1613 C C . LYS B 1 61 ? 1.649 -16.25 -12.422 1 88.69 61 LYS B C 1
ATOM 1615 O O . LYS B 1 61 ? 1.944 -16.531 -11.258 1 88.69 61 LYS B O 1
ATOM 1620 N N . GLU B 1 62 ? 2.537 -16.266 -13.352 1 90.69 62 GLU B N 1
ATOM 1621 C CA . GLU B 1 62 ? 3.916 -16.688 -13.117 1 90.69 62 GLU B CA 1
ATOM 1622 C C . GLU B 1 62 ? 4.637 -15.727 -12.18 1 90.69 62 GLU B C 1
ATOM 1624 O O . GLU B 1 62 ? 5.555 -16.125 -11.453 1 90.69 62 GLU B O 1
ATOM 1629 N N . HIS B 1 63 ? 4.188 -14.539 -12.219 1 91.25 63 HIS B N 1
ATOM 1630 C CA . HIS B 1 63 ? 4.762 -13.562 -11.289 1 91.25 63 HIS B CA 1
ATOM 1631 C C . HIS B 1 63 ? 4.488 -13.961 -9.844 1 91.25 63 HIS B C 1
ATOM 1633 O O . HIS B 1 63 ? 5.375 -13.852 -8.992 1 91.25 63 HIS B O 1
ATOM 1639 N N . LEU B 1 64 ? 3.305 -14.453 -9.578 1 93.31 64 LEU B N 1
ATOM 1640 C CA . LEU B 1 64 ? 2.943 -14.852 -8.227 1 93.31 64 LEU B CA 1
ATOM 1641 C C . LEU B 1 64 ? 3.803 -16.016 -7.754 1 93.31 64 LEU B C 1
ATOM 1643 O O . LEU B 1 64 ? 4.293 -16.031 -6.621 1 93.31 64 LEU B O 1
ATOM 1647 N N . GLU B 1 65 ? 4.035 -16.922 -8.609 1 93.12 65 GLU B N 1
ATOM 1648 C CA . GLU B 1 65 ? 4.836 -18.094 -8.273 1 93.12 65 GLU B CA 1
ATOM 1649 C C . GLU B 1 65 ? 6.285 -17.703 -7.977 1 93.12 65 GLU B C 1
ATOM 1651 O O . GLU B 1 65 ? 6.871 -18.172 -7 1 93.12 65 GLU B O 1
ATOM 1656 N N . ARG B 1 66 ? 6.773 -16.859 -8.773 1 93.19 66 ARG B N 1
ATOM 1657 C CA . ARG B 1 66 ? 8.148 -16.422 -8.57 1 93.19 66 ARG B CA 1
ATOM 1658 C C . ARG B 1 66 ? 8.297 -15.625 -7.277 1 93.19 66 ARG B C 1
ATOM 1660 O O . ARG B 1 66 ? 9.281 -15.773 -6.559 1 93.19 66 ARG B O 1
ATOM 1667 N N . MET B 1 67 ? 7.285 -14.883 -6.969 1 95.25 67 MET B N 1
ATOM 1668 C CA . MET B 1 67 ? 7.348 -14.07 -5.758 1 95.25 67 MET B CA 1
ATOM 1669 C C . MET B 1 67 ? 7.266 -14.938 -4.512 1 95.25 67 MET B C 1
ATOM 1671 O O . MET B 1 67 ? 7.859 -14.617 -3.48 1 95.25 67 MET B O 1
ATOM 1675 N N . GLN B 1 68 ? 6.555 -16.031 -4.602 1 95.12 68 GLN B N 1
ATOM 1676 C CA . GLN B 1 68 ? 6.441 -16.922 -3.449 1 95.12 68 GLN B CA 1
ATOM 1677 C C . GLN B 1 68 ? 7.816 -17.391 -2.988 1 95.12 68 GLN B C 1
ATOM 1679 O O . GLN B 1 68 ? 8.078 -17.484 -1.787 1 95.12 68 GLN B O 1
ATOM 1684 N N . GLY B 1 69 ? 8.648 -17.641 -3.91 1 92.38 69 GLY B N 1
ATOM 1685 C CA . GLY B 1 69 ? 9.992 -18.094 -3.584 1 92.38 69 GLY B CA 1
ATOM 1686 C C . GLY B 1 69 ? 10.859 -17.016 -2.975 1 92.38 69 GLY B C 1
ATOM 1687 O O . GLY B 1 69 ? 11.789 -17.312 -2.213 1 92.38 69 GLY B O 1
ATOM 1688 N N . LEU B 1 70 ? 10.547 -15.836 -3.201 1 94.44 70 LEU B N 1
ATOM 1689 C CA . LEU B 1 70 ? 11.391 -14.719 -2.797 1 94.44 70 LEU B CA 1
ATOM 1690 C C . LEU B 1 70 ? 10.906 -14.117 -1.481 1 94.44 70 LEU B C 1
ATOM 1692 O O . LEU B 1 70 ? 11.641 -13.391 -0.815 1 94.44 70 LEU B O 1
ATOM 1696 N N . ALA B 1 71 ? 9.68 -14.383 -1.045 1 94.5 71 ALA B N 1
ATOM 1697 C CA . ALA B 1 71 ? 9.047 -13.758 0.111 1 94.5 71 ALA B CA 1
ATOM 1698 C C . ALA B 1 71 ? 9.641 -14.281 1.415 1 94.5 71 ALA B C 1
ATOM 1700 O O . ALA B 1 71 ? 9.555 -13.617 2.453 1 94.5 71 ALA B O 1
ATOM 1701 N N . ARG B 1 72 ? 10.281 -15.43 1.462 1 90.06 72 ARG B N 1
ATOM 1702 C CA . ARG B 1 72 ? 10.945 -16.016 2.625 1 90.06 72 ARG B CA 1
ATOM 1703 C C . ARG B 1 72 ? 10.062 -15.906 3.865 1 90.06 72 ARG B C 1
ATOM 1705 O O . ARG B 1 72 ? 10.5 -15.406 4.906 1 90.06 72 ARG B O 1
ATOM 1712 N N . GLY B 1 73 ? 8.781 -16.359 3.795 1 92.94 73 GLY B N 1
ATOM 1713 C CA . GLY B 1 73 ? 7.883 -16.438 4.938 1 92.94 73 GLY B CA 1
ATOM 1714 C C . GLY B 1 73 ? 7.082 -15.164 5.152 1 92.94 73 GLY B C 1
ATOM 1715 O O . GLY B 1 73 ? 6.219 -15.109 6.035 1 92.94 73 GLY B O 1
ATOM 1716 N N . ARG B 1 74 ? 7.332 -14.109 4.434 1 97.62 74 ARG B N 1
ATOM 1717 C CA . ARG B 1 74 ? 6.629 -12.836 4.574 1 97.62 74 ARG B CA 1
ATOM 1718 C C . ARG B 1 74 ? 5.664 -12.617 3.416 1 97.62 74 ARG B C 1
ATOM 1720 O O . ARG B 1 74 ? 5.586 -11.508 2.875 1 97.62 74 ARG B O 1
ATOM 1727 N N . LEU B 1 75 ? 4.926 -13.695 3.012 1 98.12 75 LEU B N 1
ATOM 1728 C CA . LEU B 1 75 ? 4.02 -13.609 1.872 1 98.12 75 LEU B CA 1
ATOM 1729 C C . LEU B 1 75 ? 2.965 -12.531 2.092 1 98.12 75 LEU B C 1
ATOM 1731 O O . LEU B 1 75 ? 2.666 -11.758 1.184 1 98.12 75 LEU B O 1
ATOM 1735 N N . ALA B 1 76 ? 2.463 -12.469 3.279 1 98.12 76 ALA B N 1
ATOM 1736 C CA . ALA B 1 76 ? 1.378 -11.531 3.574 1 98.12 76 ALA B CA 1
ATOM 1737 C C . ALA B 1 76 ? 1.875 -10.094 3.562 1 98.12 76 ALA B C 1
ATOM 1739 O O . ALA B 1 76 ? 1.075 -9.156 3.551 1 98.12 76 ALA B O 1
ATOM 1740 N N . ASP B 1 77 ? 3.195 -9.898 3.541 1 98.38 77 ASP B N 1
ATOM 1741 C CA . ASP B 1 77 ? 3.762 -8.547 3.5 1 98.38 77 ASP B CA 1
ATOM 1742 C C . ASP B 1 77 ? 3.953 -8.078 2.059 1 98.38 77 ASP B C 1
ATOM 1744 O O . ASP B 1 77 ? 4.504 -7.004 1.821 1 98.38 77 ASP B O 1
ATOM 1748 N N . ILE B 1 78 ? 3.525 -8.914 1.14 1 97.75 78 ILE B N 1
ATOM 1749 C CA . ILE B 1 78 ? 3.498 -8.523 -0.265 1 97.75 78 ILE B CA 1
ATOM 1750 C C . ILE B 1 78 ? 2.062 -8.211 -0.686 1 97.75 78 ILE B C 1
ATOM 1752 O O . ILE B 1 78 ? 1.187 -9.078 -0.614 1 97.75 78 ILE B O 1
ATOM 1756 N N . TYR B 1 79 ? 1.867 -6.969 -1.057 1 97.19 79 TYR B N 1
ATOM 1757 C CA . TYR B 1 79 ? 0.564 -6.484 -1.497 1 97.19 79 TYR B CA 1
ATOM 1758 C C . TYR B 1 79 ? 0.477 -6.461 -3.02 1 97.19 79 TYR B C 1
ATOM 1760 O O . TYR B 1 79 ? 1.005 -5.551 -3.664 1 97.19 79 TYR B O 1
ATOM 1768 N N . VAL B 1 80 ? -0.292 -7.43 -3.58 1 94.88 80 VAL B N 1
ATOM 1769 C CA . VAL B 1 80 ? -0.368 -7.582 -5.027 1 94.88 80 VAL B CA 1
ATOM 1770 C C . VAL B 1 80 ? -1.479 -6.691 -5.582 1 94.88 80 VAL B C 1
ATOM 1772 O O . VAL B 1 80 ? -2.619 -6.75 -5.121 1 94.88 80 VAL B O 1
ATOM 1775 N N . GLY B 1 81 ? -1.112 -5.879 -6.59 1 91.81 81 GLY B N 1
ATOM 1776 C CA . GLY B 1 81 ? -2.049 -4.918 -7.148 1 91.81 81 GLY B CA 1
ATOM 1777 C C . GLY B 1 81 ? -3.148 -5.566 -7.969 1 91.81 81 GLY B C 1
ATOM 1778 O O . GLY B 1 81 ? -2.904 -6.531 -8.695 1 91.81 81 GLY B O 1
ATOM 1779 N N . VAL B 1 82 ? -4.32 -5.051 -7.746 1 89.62 82 VAL B N 1
ATOM 1780 C CA . VAL B 1 82 ? -5.469 -5.438 -8.562 1 89.62 82 VAL B CA 1
ATOM 1781 C C . VAL B 1 82 ? -6.238 -4.191 -8.992 1 89.62 82 VAL B C 1
ATOM 1783 O O . VAL B 1 82 ? -6.594 -3.357 -8.156 1 89.62 82 VAL B O 1
ATOM 1786 N N . ASP B 1 83 ? -6.453 -4.074 -10.289 1 84 83 ASP B N 1
ATOM 1787 C CA . ASP B 1 83 ? -7.312 -3 -10.773 1 84 83 ASP B CA 1
ATOM 1788 C C . ASP B 1 83 ? -8.789 -3.383 -10.656 1 84 83 ASP B C 1
ATOM 1790 O O . ASP B 1 83 ? -9.211 -4.406 -11.195 1 84 83 ASP B O 1
ATOM 1794 N N . VAL B 1 84 ? -9.562 -2.604 -9.969 1 78.62 84 VAL B N 1
ATOM 1795 C CA . VAL B 1 84 ? -10.953 -2.941 -9.672 1 78.62 84 VAL B CA 1
ATOM 1796 C C . VAL B 1 84 ? -11.742 -3.072 -10.969 1 78.62 84 VAL B C 1
ATOM 1798 O O . VAL B 1 84 ? -12.758 -3.777 -11.016 1 78.62 84 VAL B O 1
ATOM 1801 N N . PHE B 1 85 ? -11.305 -2.357 -11.984 1 70.88 85 PHE B N 1
ATOM 1802 C CA . PHE B 1 85 ? -12 -2.416 -13.266 1 70.88 85 PHE B CA 1
ATOM 1803 C C . PHE B 1 85 ? -11.344 -3.439 -14.188 1 70.88 85 PHE B C 1
ATOM 1805 O O . PHE B 1 85 ? -11.734 -3.57 -15.352 1 70.88 85 PHE B O 1
ATOM 1812 N N . ALA B 1 86 ? -10.375 -4.176 -13.555 1 66.75 86 ALA B N 1
ATOM 1813 C CA . ALA B 1 86 ? -9.656 -5.23 -14.273 1 66.75 86 ALA B CA 1
ATOM 1814 C C . ALA B 1 86 ? -9.016 -4.688 -15.547 1 66.75 86 ALA B C 1
ATOM 1816 O O . ALA B 1 86 ? -9.141 -5.293 -16.609 1 66.75 86 ALA B O 1
ATOM 1817 N N . ARG B 1 87 ? -8.703 -3.457 -15.398 1 65.81 87 ARG B N 1
ATOM 1818 C CA . ARG B 1 87 ? -7.992 -2.908 -16.547 1 65.81 87 ARG B CA 1
ATOM 1819 C C . ARG B 1 87 ? -6.57 -3.451 -16.625 1 65.81 87 ARG B C 1
ATOM 1821 O O . ARG B 1 87 ? -6.004 -3.869 -15.617 1 65.81 87 ARG B O 1
ATOM 1828 N N . GLY B 1 88 ? -5.922 -3.648 -17.766 1 61.06 88 GLY B N 1
ATOM 1829 C CA . GLY B 1 88 ? -4.578 -4.152 -17.984 1 61.06 88 GLY B CA 1
ATOM 1830 C C . GLY B 1 88 ? -4.551 -5.613 -18.391 1 61.06 88 GLY B C 1
ATOM 1831 O O . GLY B 1 88 ? -5.594 -6.27 -18.453 1 61.06 88 GLY B O 1
ATOM 1832 N N . ASP B 1 89 ? -3.447 -5.973 -18.969 1 61.78 89 ASP B N 1
ATOM 1833 C CA . ASP B 1 89 ? -3.246 -7.367 -19.359 1 61.78 89 ASP B CA 1
ATOM 1834 C C . ASP B 1 89 ? -2.889 -8.227 -18.156 1 61.78 89 ASP B C 1
ATOM 1836 O O . ASP B 1 89 ? -1.719 -8.32 -17.766 1 61.78 89 ASP B O 1
ATOM 1840 N N . VAL B 1 90 ? -3.822 -8.484 -17.281 1 60.03 90 VAL B N 1
ATOM 1841 C CA . VAL B 1 90 ? -3.602 -9.312 -16.094 1 60.03 90 VAL B CA 1
ATOM 1842 C C . VAL B 1 90 ? -4.012 -10.75 -16.391 1 60.03 90 VAL B C 1
ATOM 1844 O O . VAL B 1 90 ? -4.66 -11.031 -17.391 1 60.03 90 VAL B O 1
ATOM 1847 N N . VAL B 1 91 ? -3.52 -11.688 -15.492 1 54.66 91 VAL B N 1
ATOM 1848 C CA . VAL B 1 91 ? -3.982 -13.078 -15.477 1 54.66 91 VAL B CA 1
ATOM 1849 C C . VAL B 1 91 ? -5.508 -13.109 -15.414 1 54.66 91 VAL B C 1
ATOM 1851 O O . VAL B 1 91 ? -6.117 -12.406 -14.602 1 54.66 91 VAL B O 1
ATOM 1854 N N . GLY B 1 92 ? -5.938 -13.727 -16.625 1 50.06 92 GLY B N 1
ATOM 1855 C CA . GLY B 1 92 ? -7.289 -14.141 -16.969 1 50.06 92 GLY B CA 1
ATOM 1856 C C . GLY B 1 92 ? -7.98 -13.203 -17.938 1 50.06 92 GLY B C 1
ATOM 1857 O O . GLY B 1 92 ? -9.117 -13.445 -18.344 1 50.06 92 GLY B O 1
ATOM 1858 N N . GLY B 1 93 ? -7.094 -12.297 -18.766 1 46.88 93 GLY B N 1
ATOM 1859 C CA . GLY B 1 93 ? -7.703 -11.406 -19.734 1 46.88 93 GLY B CA 1
ATOM 1860 C C . GLY B 1 93 ? -8.359 -10.195 -19.109 1 46.88 93 GLY B C 1
ATOM 1861 O O . GLY B 1 93 ? -7.988 -9.773 -18.016 1 46.88 93 GLY B O 1
ATOM 1862 N N . ARG B 1 94 ? -9.195 -9.375 -19.906 1 50.5 94 ARG B N 1
ATOM 1863 C CA . ARG B 1 94 ? -10.141 -8.398 -19.375 1 50.5 94 ARG B CA 1
ATOM 1864 C C . ARG B 1 94 ? -10.695 -8.844 -18.016 1 50.5 94 ARG B C 1
ATOM 1866 O O . ARG B 1 94 ? -11.836 -8.539 -17.672 1 50.5 94 ARG B O 1
ATOM 1873 N N . PHE B 1 95 ? -10.219 -9.836 -17.5 1 50.62 95 PHE B N 1
ATOM 1874 C CA . PHE B 1 95 ? -10.992 -10.656 -16.578 1 50.62 95 PHE B CA 1
ATOM 1875 C C . PHE B 1 95 ? -11.32 -9.875 -15.305 1 50.62 95 PHE B C 1
ATOM 1877 O O . PHE B 1 95 ? -10.727 -8.828 -15.039 1 50.62 95 PHE B O 1
ATOM 1884 N N . ASP B 1 96 ? -12.016 -10.695 -14.273 1 68.44 96 ASP B N 1
ATOM 1885 C CA . ASP B 1 96 ? -12.875 -10.633 -13.102 1 68.44 96 ASP B CA 1
ATOM 1886 C C . ASP B 1 96 ? -12.062 -10.383 -11.836 1 68.44 96 ASP B C 1
ATOM 1888 O O . ASP B 1 96 ? -11.172 -11.164 -11.492 1 68.44 96 ASP B O 1
ATOM 1892 N N . THR B 1 97 ? -11.891 -9.336 -11.5 1 75.88 97 THR B N 1
ATOM 1893 C CA . THR B 1 97 ? -11.367 -8.938 -10.203 1 75.88 97 THR B CA 1
ATOM 1894 C C . THR B 1 97 ? -11.461 -10.086 -9.203 1 75.88 97 THR B C 1
ATOM 1896 O O . THR B 1 97 ? -10.539 -10.32 -8.422 1 75.88 97 THR B O 1
ATOM 1899 N N . ASN B 1 98 ? -12.453 -10.898 -9.477 1 80.19 98 ASN B N 1
ATOM 1900 C CA . ASN B 1 98 ? -12.648 -12 -8.539 1 80.19 98 ASN B CA 1
ATOM 1901 C C . ASN B 1 98 ? -11.609 -13.094 -8.742 1 80.19 98 ASN B C 1
ATOM 1903 O O . ASN B 1 98 ? -11.117 -13.672 -7.77 1 80.19 98 ASN B O 1
ATOM 1907 N N . LYS B 1 99 ? -11.352 -13.32 -9.93 1 84 99 LYS B N 1
ATOM 1908 C CA . LYS B 1 99 ? -10.352 -14.344 -10.219 1 84 99 LYS B CA 1
ATOM 1909 C C . LYS B 1 99 ? -8.969 -13.906 -9.75 1 84 99 LYS B C 1
ATOM 1911 O O . LYS B 1 99 ? -8.211 -14.711 -9.203 1 84 99 LYS B O 1
ATOM 1916 N N . SER B 1 100 ? -8.594 -12.711 -10.039 1 87.19 100 SER B N 1
ATOM 1917 C CA . SER B 1 100 ? -7.324 -12.172 -9.562 1 87.19 100 SER B CA 1
ATOM 1918 C C . SER B 1 100 ? -7.203 -12.289 -8.047 1 87.19 100 SER B C 1
ATOM 1920 O O . SER B 1 100 ? -6.18 -12.75 -7.539 1 87.19 100 SER B O 1
ATOM 1922 N N . LEU B 1 101 ? -8.258 -12.031 -7.395 1 89.44 101 LEU B N 1
ATOM 1923 C CA . LEU B 1 101 ? -8.258 -12.062 -5.934 1 89.44 101 LEU B CA 1
ATOM 1924 C C . LEU B 1 101 ? -8.133 -13.492 -5.422 1 89.44 101 LEU B C 1
ATOM 1926 O O . LEU B 1 101 ? -7.434 -13.742 -4.434 1 89.44 101 LEU B O 1
ATOM 1930 N N . GLU B 1 102 ? -8.781 -14.336 -6.121 1 89.88 102 GLU B N 1
ATOM 1931 C CA . GLU B 1 102 ? -8.688 -15.742 -5.742 1 89.88 102 GLU B CA 1
ATOM 1932 C C . GLU B 1 102 ? -7.258 -16.25 -5.898 1 89.88 102 GLU B C 1
ATOM 1934 O O . GLU B 1 102 ? -6.742 -16.953 -5.016 1 89.88 102 GLU B O 1
ATOM 1939 N N . LEU B 1 103 ? -6.668 -15.922 -6.957 1 92.06 103 LEU B N 1
ATOM 1940 C CA . LEU B 1 103 ? -5.301 -16.359 -7.195 1 92.06 103 LEU B CA 1
ATOM 1941 C C . LEU B 1 103 ? -4.352 -15.781 -6.148 1 92.06 103 LEU B C 1
ATOM 1943 O O . LEU B 1 103 ? -3.508 -16.5 -5.609 1 92.06 103 LEU B O 1
ATOM 1947 N N . ILE B 1 104 ? -4.508 -14.594 -5.82 1 94.88 104 ILE B N 1
ATOM 1948 C CA . ILE B 1 104 ? -3.652 -13.922 -4.848 1 94.88 104 ILE B CA 1
ATOM 1949 C C . ILE B 1 104 ? -3.807 -14.586 -3.48 1 94.88 104 ILE B C 1
ATOM 1951 O O . ILE B 1 104 ? -2.812 -14.914 -2.83 1 94.88 104 ILE B O 1
ATOM 1955 N N . ARG B 1 105 ? -5.035 -14.828 -3.133 1 94.81 105 ARG B N 1
ATOM 1956 C CA . ARG B 1 105 ? -5.277 -15.406 -1.813 1 94.81 105 ARG B CA 1
ATOM 1957 C C . ARG B 1 105 ? -4.766 -16.844 -1.738 1 94.81 105 ARG B C 1
ATOM 1959 O O . ARG B 1 105 ? -4.238 -17.266 -0.707 1 94.81 105 ARG B O 1
ATOM 1966 N N . THR B 1 106 ? -4.844 -17.531 -2.779 1 94.25 106 THR B N 1
ATOM 1967 C CA . THR B 1 106 ? -4.379 -18.922 -2.791 1 94.25 106 THR B CA 1
ATOM 1968 C C . THR B 1 106 ? -2.861 -18.984 -2.65 1 94.25 106 THR B C 1
ATOM 1970 O O . THR B 1 106 ? -2.318 -19.969 -2.141 1 94.25 106 THR B O 1
ATOM 1973 N N . HIS B 1 107 ? -2.227 -17.969 -3.049 1 95.81 107 HIS B N 1
ATOM 1974 C CA . HIS B 1 107 ? -0.771 -17.938 -2.953 1 95.81 107 HIS B CA 1
ATOM 1975 C C . HIS B 1 107 ? -0.318 -17.297 -1.646 1 95.81 107 HIS B C 1
ATOM 1977 O O . HIS B 1 107 ? 0.881 -17.234 -1.365 1 95.81 107 HIS B O 1
ATOM 1983 N N . GLY B 1 108 ? -1.25 -16.734 -0.907 1 97.12 108 GLY B N 1
ATOM 1984 C CA . GLY B 1 108 ? -0.943 -16.312 0.448 1 97.12 108 GLY B CA 1
ATOM 1985 C C . GLY B 1 108 ? -0.543 -14.852 0.532 1 97.12 108 GLY B C 1
ATOM 1986 O O . GLY B 1 108 ? 0.038 -14.414 1.528 1 97.12 108 GLY B O 1
ATOM 1987 N N . PHE B 1 109 ? -0.853 -14.055 -0.521 1 98.19 109 PHE B N 1
ATOM 1988 C CA . PHE B 1 109 ? -0.447 -12.656 -0.565 1 98.19 109 PHE B CA 1
ATOM 1989 C C . PHE B 1 109 ? -1.567 -11.75 -0.064 1 98.19 109 PHE B C 1
ATOM 1991 O O . PHE B 1 109 ? -2.73 -12.156 -0.029 1 98.19 109 PHE B O 1
ATOM 1998 N N . SER B 1 110 ? -1.191 -10.523 0.402 1 98.38 110 SER B N 1
ATOM 1999 C CA . SER B 1 110 ? -2.121 -9.414 0.61 1 98.38 110 SER B CA 1
ATOM 2000 C C . SER B 1 110 ? -2.506 -8.758 -0.711 1 98.38 110 SER B C 1
ATOM 2002 O O . SER B 1 110 ? -1.943 -9.086 -1.759 1 98.38 110 SER B O 1
ATOM 2004 N N . VAL B 1 111 ? -3.475 -7.844 -0.646 1 96.44 111 VAL B N 1
ATOM 2005 C CA . VAL B 1 111 ? -4.02 -7.258 -1.867 1 96.44 111 VAL B CA 1
ATOM 2006 C C . VAL B 1 111 ? -3.971 -5.734 -1.776 1 96.44 111 VAL B C 1
ATOM 2008 O O . VAL B 1 111 ? -4.293 -5.16 -0.734 1 96.44 111 VAL B O 1
ATOM 2011 N N . ALA B 1 112 ? -3.539 -5.145 -2.832 1 94.94 112 ALA B N 1
ATOM 2012 C CA . ALA B 1 112 ? -3.682 -3.709 -3.057 1 94.94 112 ALA B CA 1
ATOM 2013 C C . ALA B 1 112 ? -4.672 -3.426 -4.184 1 94.94 112 ALA B C 1
ATOM 2015 O O . ALA B 1 112 ? -4.406 -3.734 -5.344 1 94.94 112 ALA B O 1
ATOM 2016 N N . LEU B 1 113 ? -5.758 -2.768 -3.844 1 90.69 113 LEU B N 1
ATOM 2017 C CA . LEU B 1 113 ? -6.789 -2.49 -4.836 1 90.69 113 LEU B CA 1
ATOM 2018 C C . LEU B 1 113 ? -6.617 -1.093 -5.422 1 90.69 113 LEU B C 1
ATOM 2020 O O . LEU B 1 113 ? -6.703 -0.098 -4.699 1 90.69 113 LEU B O 1
ATOM 2024 N N . PHE B 1 114 ? -6.379 -1.092 -6.746 1 87.88 114 PHE B N 1
ATOM 2025 C CA . PHE B 1 114 ? -6.328 0.16 -7.492 1 87.88 114 PHE B CA 1
ATOM 2026 C C . PHE B 1 114 ? -7.719 0.569 -7.961 1 87.88 114 PHE B C 1
ATOM 2028 O O . PHE B 1 114 ? -8.391 -0.189 -8.664 1 87.88 114 PHE B O 1
ATOM 2035 N N . ALA B 1 115 ? -8.141 1.616 -7.465 1 79.25 115 ALA B N 1
ATOM 2036 C CA . ALA B 1 115 ? -9.445 2.105 -7.902 1 79.25 115 ALA B CA 1
ATOM 2037 C C . ALA B 1 115 ? -9.359 3.555 -8.375 1 79.25 115 ALA B C 1
ATOM 2039 O O . ALA B 1 115 ? -8.758 4.398 -7.699 1 79.25 115 ALA B O 1
ATOM 2040 N N . PRO B 1 116 ? -9.906 3.67 -9.609 1 66 116 PRO B N 1
ATOM 2041 C CA . PRO B 1 116 ? -9.93 5.074 -10.031 1 66 116 PRO B CA 1
ATOM 2042 C C . PRO B 1 116 ? -10.742 5.957 -9.086 1 66 116 PRO B C 1
ATOM 2044 O O . PRO B 1 116 ? -11.703 5.496 -8.469 1 66 116 PRO B O 1
ATOM 2047 N N . GLY B 1 117 ? -10.227 7.059 -8.844 1 59.38 117 GLY B N 1
ATOM 2048 C CA . GLY B 1 117 ? -10.828 8.023 -7.934 1 59.38 117 GLY B CA 1
ATOM 2049 C C . GLY B 1 117 ? -12.328 8.172 -8.125 1 59.38 117 GLY B C 1
ATOM 2050 O O . GLY B 1 117 ? -13.047 8.5 -7.184 1 59.38 117 GLY B O 1
ATOM 2051 N N . TRP B 1 118 ? -12.805 7.93 -9.43 1 56.38 118 TRP B N 1
ATOM 2052 C CA . TRP B 1 118 ? -14.219 8.188 -9.695 1 56.38 118 TRP B CA 1
ATOM 2053 C C . TRP B 1 118 ? -15.055 6.938 -9.461 1 56.38 118 TRP B C 1
ATOM 2055 O O . TRP B 1 118 ? -16.266 6.934 -9.719 1 56.38 118 TRP B O 1
ATOM 2065 N N . VAL B 1 119 ? -14.547 5.973 -9 1 55.81 119 VAL B N 1
ATOM 2066 C CA . VAL B 1 119 ? -15.25 4.699 -8.891 1 55.81 119 VAL B CA 1
ATOM 2067 C C . VAL B 1 119 ? -16.562 4.898 -8.125 1 55.81 119 VAL B C 1
ATOM 2069 O O . VAL B 1 119 ? -17.594 4.328 -8.5 1 55.81 119 VAL B O 1
ATOM 2072 N N . TYR B 1 120 ? -16.516 5.68 -7.078 1 50.31 120 TYR B N 1
ATOM 2073 C CA . TYR B 1 120 ? -17.781 5.832 -6.379 1 50.31 120 TYR B CA 1
ATOM 2074 C C . TYR B 1 120 ? -18.875 6.305 -7.332 1 50.31 120 TYR B C 1
ATOM 2076 O O . TYR B 1 120 ? -20.016 5.844 -7.258 1 50.31 120 TYR B O 1
ATOM 2084 N N . GLU B 1 121 ? -18.484 7.074 -8.148 1 47.81 121 GLU B N 1
ATOM 2085 C CA . GLU B 1 121 ? -19.547 7.621 -8.992 1 47.81 121 GLU B CA 1
ATOM 2086 C C . GLU B 1 121 ? -20.141 6.543 -9.891 1 47.81 121 GLU B C 1
ATOM 2088 O O . GLU B 1 121 ? -21.344 6.551 -10.164 1 47.81 121 GLU B O 1
ATOM 2093 N N . CYS B 1 122 ? -19.281 5.715 -10.297 1 46.62 122 CYS B N 1
ATOM 2094 C CA . CYS B 1 122 ? -19.797 4.742 -11.258 1 46.62 122 CYS B CA 1
ATOM 2095 C C . CYS B 1 122 ? -20.578 3.645 -10.547 1 46.62 122 CYS B C 1
ATOM 2097 O O . CYS B 1 122 ? -21.547 3.111 -11.094 1 46.62 122 CYS B O 1
ATOM 2099 N N . PHE B 1 123 ? -20.047 3.221 -9.445 1 48.97 123 PHE B N 1
ATOM 2100 C CA . PHE B 1 123 ? -20.688 2.078 -8.812 1 48.97 123 PHE B CA 1
ATOM 2101 C C . PHE B 1 123 ? -22.047 2.473 -8.242 1 48.97 123 PHE B C 1
ATOM 2103 O O . PHE B 1 123 ? -22.969 1.662 -8.219 1 48.97 123 PHE B O 1
ATOM 2110 N N . GLU B 1 124 ? -22.172 3.564 -7.66 1 43.22 124 GLU B N 1
ATOM 2111 C CA . GLU B 1 124 ? -23.531 3.941 -7.281 1 43.22 124 GLU B CA 1
ATOM 2112 C C . GLU B 1 124 ? -24.5 3.756 -8.445 1 43.22 124 GLU B C 1
ATOM 2114 O O . GLU B 1 124 ? -25.672 3.455 -8.234 1 43.22 124 GLU B O 1
ATOM 2119 N N . LYS B 1 125 ? -23.953 4.062 -9.508 1 40.62 125 LYS B N 1
ATOM 2120 C CA . LYS B 1 125 ? -24.938 3.977 -10.578 1 40.62 125 LYS B CA 1
ATOM 2121 C C . LYS B 1 125 ? -25.188 2.527 -10.977 1 40.62 125 LYS B C 1
ATOM 2123 O O . LYS B 1 125 ? -26.25 2.203 -11.531 1 40.62 125 LYS B O 1
ATOM 2128 N N . THR B 1 126 ? -24.125 1.688 -11.031 1 41.78 126 THR B N 1
ATOM 2129 C CA . THR B 1 126 ? -24.391 0.351 -11.555 1 41.78 126 THR B CA 1
ATOM 2130 C C . THR B 1 126 ? -24.719 -0.621 -10.422 1 41.78 126 THR B C 1
ATOM 2132 O O . THR B 1 126 ? -24 -0.67 -9.414 1 41.78 126 THR B O 1
ATOM 2135 N N . ASP B 1 127 ? -25.922 -1.065 -10.133 1 41.62 127 ASP B N 1
ATOM 2136 C CA . ASP B 1 127 ? -26.547 -2.084 -9.297 1 41.62 127 ASP B CA 1
ATOM 2137 C C . ASP B 1 127 ? -25.75 -3.385 -9.32 1 41.62 127 ASP B C 1
ATOM 2139 O O . ASP B 1 127 ? -25.859 -4.172 -10.266 1 41.62 127 ASP B O 1
ATOM 2143 N N . PHE B 1 128 ? -24.547 -3.484 -8.992 1 38.66 128 PHE B N 1
ATOM 2144 C CA . PHE B 1 128 ? -23.891 -4.789 -8.984 1 38.66 128 PHE B CA 1
ATOM 2145 C C . PHE B 1 128 ? -24.75 -5.82 -8.258 1 38.66 128 PHE B C 1
ATOM 2147 O O . PHE B 1 128 ? -24.359 -6.984 -8.148 1 38.66 128 PH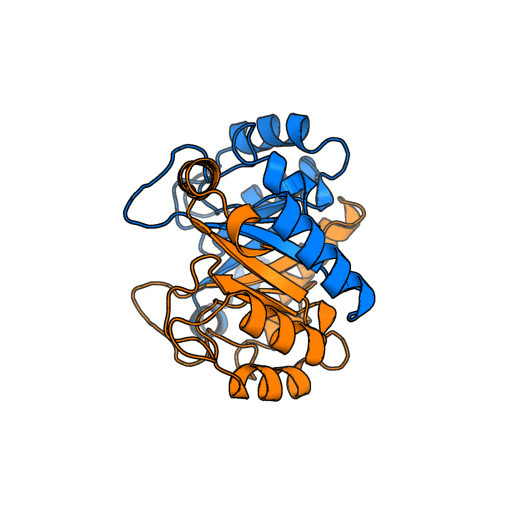E B O 1
ATOM 2154 N N . PHE B 1 129 ? -25.609 -5.5 -7.246 1 37.47 129 PHE B N 1
ATOM 2155 C CA . PHE B 1 129 ? -26.406 -6.543 -6.629 1 37.47 129 PHE B CA 1
ATOM 2156 C C . PHE B 1 129 ? -27.281 -7.238 -7.672 1 37.47 129 PHE B C 1
ATOM 2158 O O . PHE B 1 129 ? -28.125 -8.062 -7.324 1 37.47 129 PHE B O 1
ATOM 2165 N N . GLN B 1 130 ? -27.266 -6.77 -8.789 1 34.09 130 GLN B N 1
ATOM 2166 C CA . GLN B 1 130 ? -28.297 -7.41 -9.594 1 34.09 130 GLN B CA 1
ATOM 2167 C C . GLN B 1 130 ? -28 -8.891 -9.805 1 34.09 130 GLN B C 1
ATOM 2169 O O . GLN B 1 130 ? -28.922 -9.703 -9.898 1 34.09 130 GLN B O 1
ATOM 2174 N N . ASN B 1 131 ? -26.75 -9.375 -10.078 1 33.59 131 ASN B N 1
ATOM 2175 C CA . ASN B 1 131 ? -26.812 -10.695 -10.688 1 33.59 131 ASN B CA 1
ATOM 2176 C C . ASN B 1 131 ? -26.938 -11.797 -9.633 1 33.59 131 ASN B C 1
ATOM 2178 O O . ASN B 1 131 ? -26.719 -12.969 -9.922 1 33.59 131 ASN B O 1
ATOM 2182 N N . GLU B 1 132 ? -27.062 -11.602 -8.328 1 31.14 132 GLU B N 1
ATOM 2183 C CA . GLU B 1 132 ? -27.531 -12.781 -7.594 1 31.14 132 GLU B CA 1
ATOM 2184 C C . GLU B 1 132 ? -29 -13.062 -7.871 1 31.14 132 GLU B C 1
ATOM 2186 O O . GLU B 1 132 ? -29.688 -13.672 -7.047 1 31.14 132 GLU B O 1
ATOM 2191 N N . ASP B 1 133 ? -29.594 -12.609 -8.953 1 28.83 133 ASP B N 1
ATOM 2192 C CA . ASP B 1 133 ? -30.781 -13.422 -9.219 1 28.83 133 ASP B CA 1
ATOM 2193 C C . ASP B 1 133 ? -30.391 -14.812 -9.719 1 28.83 133 ASP B C 1
ATOM 2195 O O . ASP B 1 133 ? -29.469 -14.953 -10.516 1 28.83 133 ASP B O 1
#

Foldseek 3Di:
DLVVLLVVQVVCVVPPPVDWDEDQLDDDVVDPDPDQQADDPVCLSNQVSTQAYEGAAQDELVRLVRRLVSCVPVQQRYAHEHEPQQPHDYPPDGDDSPVVVVSSVVSPYHHDYDYDPCVVVVVVVPPPVPPVD/DLVVLLVVQVVCVVVPPVDWDEDQLDDDVVDPDPDQQADDPVCLSNQVSTQAYEGAAQDELVRLVRRLVSCVPVQQRYAHEHECCCPHNYYPGSDDSVVVVVSSVVSPYHHDYDYDPCVVVVVVVPPPVPPVD

Secondary structure (DSSP, 8-state):
-HHHHHHHHHHHHHHSTT--EEEEEE-BTTB--GGGGS--TTTHHHHTTSSEEE--S---HHHHHHHHHHSTT-GGGEEEEEETT--SS-TT-TT-HHHHHHHHHHHT-EEEEEEETTHHHHHHHS-GGGGG-/-HHHHHHHHHHHHHHSTT--EEEEEE--TT---TTTTS--TTTHHHHTTSSEEE--S---HHHHHHHHHHSTT-GGGEEEEEETT--SS-TTSS--HHHHHHHHHHHT-EEEEEEETTHHHHHHHS-GGGGG-

Sequence (266 aa):
MPRFLRYLTTQLHQQVPGGLVLWYDSVVSSGQLKWQNELNEHNRVFFDSCDGFFTNYNWQKEHLERMQGLARGRLADIYVGVDVFARGDVVGGRFDTNKSLELIRTHGFSVALFAPGWVYECFEKTDFFQNEDMPRFLRYLTTQLHQQVPGGLVLWYDSVVSSGQLKWQNELNEHNRVFFDSCDGFFTNYNWQKEHLERMQGLARGRLADIYVGVDVFARGDVVGGRFDTNKSLELIRTHGFSVALFAPGWVYECFEKTDFFQNED

Solvent-accessible surface area (backbone atoms only — not comparable to full-atom values): 13906 Å² total; per-residue (Å²): 102,46,66,56,40,35,49,52,38,53,52,36,46,73,66,13,80,80,28,42,36,29,42,25,43,36,73,40,80,95,49,79,54,90,62,37,38,39,69,41,90,87,50,39,59,53,39,74,23,42,61,20,34,38,31,42,41,60,29,45,68,66,44,56,59,54,27,60,72,69,37,76,88,42,40,32,34,32,24,44,26,36,31,71,77,21,61,57,80,27,56,87,48,53,84,41,48,64,57,47,50,50,54,38,34,75,70,32,31,12,35,26,36,39,34,49,66,61,45,66,64,52,46,76,67,50,72,72,77,56,73,82,108,101,47,66,56,40,34,49,52,36,52,54,36,47,73,66,13,80,79,29,42,35,31,41,27,43,37,75,42,80,93,53,79,56,92,62,39,37,39,70,40,90,87,50,39,60,52,39,74,23,41,62,18,34,38,33,41,42,61,29,45,67,66,42,54,59,55,27,61,71,71,37,78,88,44,39,32,34,31,24,45,26,38,32,69,81,20,62,56,77,23,59,75,47,81,33,56,50,61,57,50,48,50,54,39,34,74,68,31,31,12,36,27,38,37,32,49,65,58,45,65,65,53,46,74,67,50,70,74,76,55,73,83,109

pLDDT: mean 79.19, std 19.97, range [28.83, 98.44]

Radius of gyration: 17.77 Å; Cα contacts (8 Å, |Δi|>4): 498; chains: 2; bounding box: 62×41×37 Å

Organism: Pteropus vampyrus (NCBI:txid132908)